Protein AF-A0A374W538-F1 (afdb_monomer_lite)

pLDDT: mean 92.32, std 9.61, range [40.91, 98.81]

Structure (mmCIF, N/CA/C/O backbone):
data_AF-A0A374W538-F1
#
_entry.id   AF-A0A374W538-F1
#
loop_
_atom_site.group_PDB
_atom_site.id
_atom_site.type_symbol
_atom_site.label_atom_id
_atom_site.label_alt_id
_atom_site.label_comp_id
_atom_site.label_asym_id
_atom_site.label_entity_id
_atom_site.label_seq_id
_atom_site.pdbx_PDB_ins_code
_atom_site.Cartn_x
_atom_site.Cartn_y
_atom_site.Cartn_z
_atom_site.occupancy
_atom_site.B_iso_or_equiv
_atom_site.auth_seq_id
_atom_site.auth_comp_id
_atom_site.auth_asym_id
_atom_site.auth_atom_id
_atom_site.pdbx_PDB_model_num
ATOM 1 N N . MET A 1 1 ? 35.642 23.349 -53.211 1.00 60.81 1 MET A N 1
ATOM 2 C CA . MET A 1 1 ? 34.651 22.423 -52.626 1.00 60.81 1 MET A CA 1
ATOM 3 C C . MET A 1 1 ? 35.387 21.147 -52.255 1.00 60.81 1 MET A C 1
ATOM 5 O O . MET A 1 1 ? 36.004 20.565 -53.141 1.00 60.81 1 MET A O 1
ATOM 9 N N . THR A 1 2 ? 35.447 20.805 -50.967 1.00 88.44 2 THR A N 1
ATOM 10 C CA . THR A 1 2 ? 36.164 19.610 -50.483 1.00 88.44 2 THR A CA 1
ATOM 11 C C . THR A 1 2 ? 35.528 18.340 -51.051 1.00 88.44 2 THR A C 1
ATOM 13 O O . THR A 1 2 ? 34.354 18.359 -51.426 1.00 88.44 2 THR A O 1
ATOM 16 N N . GLN A 1 3 ? 36.295 17.250 -51.145 1.00 92.88 3 GLN A N 1
ATOM 17 C CA . GLN A 1 3 ? 35.775 15.974 -51.648 1.00 92.88 3 GLN A CA 1
ATOM 18 C C . GLN A 1 3 ? 34.593 15.480 -50.798 1.00 92.88 3 GLN A C 1
ATOM 20 O O . GLN A 1 3 ? 33.559 15.133 -51.352 1.00 92.88 3 GLN A O 1
ATOM 25 N N . GLU A 1 4 ? 34.693 15.603 -49.472 1.00 93.31 4 GLU A N 1
ATOM 26 C CA . GLU A 1 4 ? 33.602 15.307 -48.534 1.00 93.31 4 GLU A CA 1
ATOM 27 C C . GLU A 1 4 ? 32.309 16.073 -48.865 1.00 93.31 4 GLU A C 1
ATOM 29 O O . GLU A 1 4 ? 31.223 15.499 -48.889 1.00 93.31 4 GLU A O 1
ATOM 34 N N . LYS A 1 5 ? 32.410 17.370 -49.192 1.00 93.50 5 LYS A N 1
ATOM 35 C CA . LYS A 1 5 ? 31.234 18.177 -49.541 1.00 93.50 5 LYS A CA 1
ATOM 36 C C . LYS A 1 5 ? 30.580 17.701 -50.845 1.00 93.50 5 LYS A C 1
ATOM 38 O O . LYS A 1 5 ? 29.358 17.726 -50.942 1.00 93.50 5 LYS A O 1
ATOM 43 N N . LYS A 1 6 ? 31.375 17.249 -51.824 1.00 93.31 6 LYS A N 1
ATOM 44 C CA . LYS A 1 6 ? 30.856 16.669 -53.081 1.00 93.31 6 LYS A CA 1
ATOM 45 C C . LYS A 1 6 ? 30.139 15.358 -52.823 1.00 93.31 6 LYS A C 1
ATOM 47 O O . LYS A 1 6 ? 29.081 15.126 -53.399 1.00 93.31 6 LYS A O 1
ATOM 52 N N . ASP A 1 7 ? 30.700 14.542 -51.941 1.00 95.19 7 ASP A N 1
ATOM 53 C CA . ASP A 1 7 ? 30.122 13.250 -51.601 1.00 95.19 7 ASP A CA 1
ATOM 54 C C . ASP A 1 7 ? 28.770 13.423 -50.918 1.00 95.19 7 ASP A C 1
ATOM 56 O O . ASP A 1 7 ? 27.791 12.833 -51.361 1.00 95.19 7 ASP A O 1
ATOM 60 N N . ARG A 1 8 ? 28.672 14.344 -49.958 1.00 95.88 8 ARG A N 1
ATOM 61 C CA . ARG A 1 8 ? 27.402 14.686 -49.305 1.00 95.88 8 ARG A CA 1
ATOM 62 C C . ARG A 1 8 ? 26.355 15.257 -50.262 1.00 95.88 8 ARG A C 1
ATOM 64 O O . ARG A 1 8 ? 25.200 14.860 -50.196 1.00 95.88 8 ARG A O 1
ATOM 71 N N . GLU A 1 9 ? 26.732 16.177 -51.153 1.00 94.38 9 GLU A N 1
ATOM 72 C CA . GLU A 1 9 ? 25.794 16.726 -52.147 1.00 94.38 9 GLU A CA 1
ATOM 73 C C . GLU A 1 9 ? 25.282 15.643 -53.106 1.00 94.38 9 GLU A C 1
ATOM 75 O O . GLU A 1 9 ? 24.082 15.569 -53.349 1.00 94.38 9 GLU A O 1
ATOM 80 N N . THR A 1 10 ? 26.159 14.742 -53.555 1.00 95.12 10 THR A N 1
ATOM 81 C CA . THR A 1 10 ? 25.773 13.627 -54.435 1.00 95.12 10 THR A CA 1
ATOM 82 C C . THR A 1 10 ? 24.857 12.631 -53.717 1.00 95.12 10 THR A C 1
ATOM 84 O O . THR A 1 10 ? 23.893 12.155 -54.307 1.00 95.12 10 THR A O 1
ATOM 87 N N . ILE A 1 11 ? 25.119 12.340 -52.437 1.00 96.31 11 ILE A N 1
ATOM 88 C CA . ILE A 1 11 ? 24.277 11.461 -51.607 1.00 96.31 11 ILE A CA 1
ATOM 89 C C . ILE A 1 11 ? 22.860 12.024 -51.445 1.00 96.31 11 ILE A C 1
ATOM 91 O O . ILE A 1 11 ? 21.904 11.259 -51.517 1.00 96.31 11 ILE A O 1
ATOM 95 N N . ARG A 1 12 ? 22.700 13.345 -51.272 1.00 93.19 12 ARG A N 1
ATOM 96 C CA . ARG A 1 12 ? 21.364 13.966 -51.172 1.00 93.19 12 ARG A CA 1
ATOM 97 C C . ARG A 1 12 ? 20.525 13.768 -52.429 1.00 93.19 12 ARG A C 1
ATOM 99 O O . ARG A 1 12 ? 19.311 13.631 -52.333 1.00 93.19 12 ARG A O 1
ATOM 106 N N . GLU A 1 13 ? 21.160 13.795 -53.597 1.00 93.25 13 GLU A N 1
ATOM 107 C CA . GLU A 1 13 ? 20.483 13.580 -54.878 1.00 93.25 13 GLU A CA 1
ATOM 108 C C . GLU A 1 13 ? 20.263 12.089 -55.164 1.00 93.25 13 GLU A C 1
ATOM 110 O O . GLU A 1 13 ? 19.249 11.711 -55.750 1.00 93.25 13 GLU A O 1
ATOM 115 N N . ASN A 1 14 ? 21.207 11.240 -54.750 1.00 94.31 14 ASN A N 1
ATOM 116 C CA . ASN A 1 14 ? 21.163 9.799 -54.942 1.00 94.31 14 ASN A CA 1
ATOM 117 C C . ASN A 1 14 ? 21.791 9.046 -53.749 1.00 94.31 14 ASN A C 1
ATOM 119 O O . ASN A 1 14 ? 23.005 8.799 -53.752 1.00 94.31 14 ASN A O 1
ATOM 123 N N . PRO A 1 15 ? 20.984 8.598 -52.768 1.00 92.38 15 PRO A N 1
ATOM 124 C CA . PRO A 1 15 ? 21.483 7.914 -51.572 1.00 92.38 15 PRO A CA 1
ATOM 125 C C . PRO A 1 15 ? 22.293 6.647 -51.875 1.00 92.38 15 PRO A C 1
ATOM 127 O O . PRO A 1 15 ? 23.239 6.328 -51.156 1.00 92.38 15 PRO A O 1
ATOM 130 N N . SER A 1 16 ? 22.005 5.960 -52.989 1.00 92.88 16 SER A N 1
ATOM 131 C CA . SER A 1 16 ? 22.722 4.738 -53.375 1.00 92.88 16 SER A CA 1
ATOM 132 C C . SER A 1 16 ? 24.190 4.990 -53.743 1.00 92.88 16 SER A C 1
ATOM 134 O O . SER A 1 16 ? 24.978 4.045 -53.795 1.00 92.88 16 SER A O 1
ATOM 136 N N . TYR A 1 17 ? 24.585 6.243 -54.007 1.00 95.25 17 TYR A N 1
ATOM 137 C CA . TYR A 1 17 ? 25.979 6.605 -54.277 1.00 95.25 17 TYR A CA 1
ATOM 138 C C . TYR A 1 17 ? 26.898 6.264 -53.094 1.00 95.25 17 TYR A C 1
ATOM 140 O O . TYR A 1 17 ? 28.054 5.895 -53.316 1.00 95.25 17 TYR A O 1
ATOM 148 N N . PHE A 1 18 ? 26.382 6.281 -51.860 1.00 96.44 18 PHE A N 1
ATOM 149 C CA . PHE A 1 18 ? 27.132 5.910 -50.657 1.00 96.44 18 PHE A CA 1
ATOM 150 C C . PHE A 1 18 ? 27.771 4.513 -50.751 1.00 96.44 18 PHE A C 1
ATOM 152 O O . PHE A 1 18 ? 28.909 4.318 -50.324 1.00 96.44 18 PHE A O 1
ATOM 159 N N . LEU A 1 19 ? 27.084 3.560 -51.390 1.00 94.38 19 LEU A N 1
ATOM 160 C CA . LEU A 1 19 ? 27.557 2.184 -51.588 1.00 94.38 19 LEU A CA 1
ATOM 161 C C . LEU A 1 19 ? 28.818 2.103 -52.456 1.00 94.38 19 LEU A C 1
ATOM 163 O O . LEU A 1 19 ? 29.595 1.161 -52.337 1.00 94.38 19 LEU A O 1
ATOM 167 N N . SER A 1 20 ? 29.013 3.083 -53.341 1.00 94.25 20 SER A N 1
ATOM 168 C CA . SER A 1 20 ? 30.153 3.135 -54.259 1.00 94.25 20 SER A CA 1
ATOM 169 C C . SER A 1 20 ? 31.397 3.793 -53.655 1.00 94.25 20 SER A C 1
ATOM 171 O O . SER A 1 20 ? 32.465 3.767 -54.271 1.00 94.25 20 SER A O 1
ATOM 173 N N . LEU A 1 21 ? 31.273 4.398 -52.468 1.00 94.38 21 LEU A N 1
ATOM 174 C CA . LEU A 1 21 ? 32.381 5.088 -51.821 1.00 94.38 21 LEU A CA 1
ATOM 175 C C . LEU A 1 21 ? 33.348 4.090 -51.168 1.00 94.38 21 LEU A C 1
ATOM 177 O O . LEU A 1 21 ? 32.904 3.177 -50.466 1.00 94.38 21 LEU A O 1
ATOM 181 N N . PRO A 1 22 ? 34.670 4.278 -51.342 1.00 93.75 22 PRO A N 1
ATOM 182 C CA . PRO A 1 22 ? 35.658 3.501 -50.607 1.00 93.75 22 PRO A CA 1
ATOM 183 C C . PRO A 1 22 ? 35.641 3.888 -49.112 1.00 93.75 22 PRO A C 1
ATOM 185 O O . PRO A 1 22 ? 35.239 5.015 -48.791 1.00 93.75 22 PRO A O 1
ATOM 188 N N . PRO A 1 23 ? 36.080 3.000 -48.197 1.00 90.75 23 PRO A N 1
ATOM 189 C CA . PRO A 1 23 ? 35.994 3.223 -46.749 1.00 90.75 23 PRO A CA 1
ATOM 190 C C . PRO A 1 23 ? 36.600 4.552 -46.283 1.00 90.75 23 PRO A C 1
ATOM 192 O O . PRO A 1 23 ? 36.015 5.250 -45.464 1.00 90.75 23 PRO A O 1
ATOM 195 N N . GLU A 1 24 ? 37.711 4.988 -46.881 1.00 91.94 24 GLU A N 1
ATOM 196 C CA . GLU A 1 24 ? 38.421 6.215 -46.490 1.00 91.94 24 GLU A CA 1
ATOM 197 C C . GLU A 1 24 ? 37.621 7.498 -46.779 1.00 91.94 24 GLU A C 1
ATOM 199 O O . GLU A 1 24 ? 37.967 8.575 -46.293 1.00 91.94 24 GLU A O 1
ATOM 204 N N . ARG A 1 25 ? 36.564 7.403 -47.598 1.00 93.75 25 ARG A N 1
ATOM 205 C CA . ARG A 1 25 ? 35.655 8.514 -47.925 1.00 93.75 25 ARG A CA 1
ATOM 206 C C . ARG A 1 25 ? 34.342 8.461 -47.151 1.00 93.75 25 ARG A C 1
ATOM 208 O O . ARG A 1 25 ? 33.567 9.410 -47.239 1.00 93.75 25 ARG A O 1
ATOM 215 N N . LYS A 1 26 ? 34.096 7.400 -46.381 1.00 94.31 26 LYS A N 1
ATOM 216 C CA . LYS A 1 26 ? 32.940 7.268 -45.489 1.00 94.31 26 LYS A CA 1
ATOM 217 C C . LYS A 1 26 ? 33.241 7.908 -44.132 1.00 94.31 26 LYS A C 1
ATOM 219 O O . LYS A 1 26 ? 33.251 7.249 -43.100 1.00 94.31 26 LYS A O 1
ATOM 224 N N . THR A 1 27 ? 33.540 9.206 -44.147 1.00 95.06 27 THR A N 1
ATOM 225 C CA . THR A 1 27 ? 33.708 9.976 -42.908 1.00 95.06 27 THR A CA 1
ATOM 226 C C . THR A 1 27 ? 32.379 10.061 -42.158 1.00 95.06 27 THR A C 1
ATOM 228 O O . THR A 1 27 ? 31.316 9.882 -42.752 1.00 95.06 27 THR A O 1
ATOM 231 N N . GLU A 1 28 ? 32.418 10.389 -40.868 1.00 94.88 28 GLU A N 1
ATOM 232 C CA . GLU A 1 28 ? 31.222 10.549 -40.028 1.00 94.88 28 GLU A CA 1
ATOM 233 C C . GLU A 1 28 ? 30.153 11.442 -40.684 1.00 94.88 28 GLU A C 1
ATOM 235 O O . GLU A 1 28 ? 29.003 11.035 -40.820 1.00 94.88 28 GLU A O 1
ATOM 240 N N . ASN A 1 29 ? 30.546 12.605 -41.219 1.00 95.62 29 ASN A N 1
ATOM 241 C CA . ASN A 1 29 ? 29.633 13.522 -41.912 1.00 95.62 29 ASN A CA 1
ATOM 242 C C . ASN A 1 29 ? 29.007 12.919 -43.181 1.00 95.62 29 ASN A C 1
ATOM 244 O O . ASN A 1 29 ? 27.887 13.275 -43.549 1.00 95.62 29 ASN A O 1
ATOM 248 N N . VAL A 1 30 ? 29.744 12.065 -43.896 1.00 96.50 30 VAL A N 1
ATOM 249 C CA . VAL A 1 30 ? 29.257 11.380 -45.103 1.00 96.50 30 VAL A CA 1
ATOM 250 C C . VAL A 1 30 ? 28.292 10.264 -44.715 1.00 96.50 30 VAL A C 1
ATOM 252 O O . VAL A 1 30 ? 27.233 10.152 -45.329 1.00 96.50 30 VAL A O 1
ATOM 255 N N . CYS A 1 31 ? 28.622 9.487 -43.680 1.00 97.31 31 CYS A N 1
ATOM 256 C CA . CYS A 1 31 ? 27.757 8.451 -43.117 1.00 97.31 31 CYS A CA 1
ATOM 257 C C . CYS A 1 31 ? 26.452 9.045 -42.578 1.00 97.31 31 CYS A C 1
ATOM 259 O O . CYS A 1 31 ? 25.379 8.548 -42.907 1.00 97.31 31 CYS A O 1
ATOM 261 N N . TRP A 1 32 ? 26.528 10.148 -41.831 1.00 97.19 32 TRP A N 1
ATOM 262 C CA . TRP A 1 32 ? 25.352 10.872 -41.355 1.00 97.19 32 TRP A CA 1
ATOM 263 C C . TRP A 1 32 ? 24.457 11.321 -42.510 1.00 97.19 32 TRP A C 1
ATOM 265 O O . TRP A 1 32 ? 23.255 11.073 -42.487 1.00 97.19 32 TRP A O 1
ATOM 275 N N . GLU A 1 33 ? 25.030 11.918 -43.561 1.00 97.25 33 GLU A N 1
ATOM 276 C CA . GLU A 1 33 ? 24.249 12.364 -44.721 1.00 97.25 33 GLU A CA 1
ATOM 277 C C . GLU A 1 33 ? 23.592 11.185 -45.455 1.00 97.25 33 GLU A C 1
ATOM 279 O O . GLU A 1 33 ? 22.442 11.292 -45.876 1.00 97.25 33 GLU A O 1
ATOM 284 N N . ALA A 1 34 ? 24.300 10.057 -45.579 1.00 97.00 34 ALA A N 1
ATOM 285 C CA . ALA A 1 34 ? 23.780 8.844 -46.207 1.00 97.00 34 ALA A CA 1
ATOM 286 C C . ALA A 1 34 ? 22.594 8.257 -45.445 1.00 97.00 34 ALA A C 1
ATOM 288 O O . ALA A 1 34 ? 21.590 7.909 -46.064 1.00 97.00 34 ALA A O 1
ATOM 289 N N . VAL A 1 35 ? 22.705 8.169 -44.120 1.00 97.50 35 VAL A N 1
ATOM 290 C CA . VAL A 1 35 ? 21.661 7.623 -43.248 1.00 97.50 35 VAL A CA 1
ATOM 291 C C . VAL A 1 35 ? 20.468 8.575 -43.135 1.00 97.50 35 VAL A C 1
ATOM 293 O O . VAL A 1 35 ? 19.326 8.128 -43.156 1.00 97.50 35 VAL A O 1
ATOM 296 N N . ASN A 1 36 ? 20.708 9.887 -43.083 1.00 96.56 36 ASN A N 1
ATOM 297 C CA . ASN A 1 36 ? 19.646 10.893 -43.104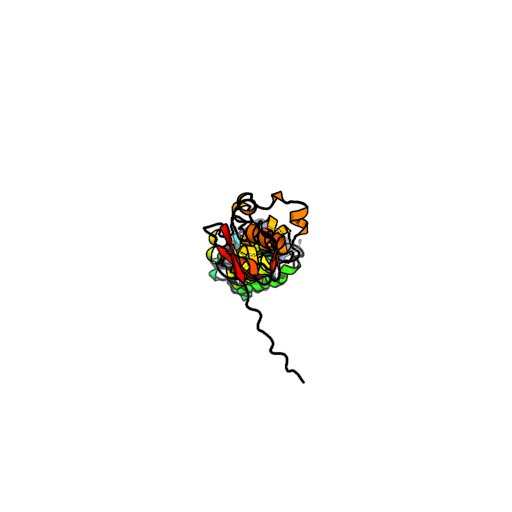 1.00 96.56 36 ASN A CA 1
ATOM 298 C C . ASN A 1 36 ? 18.831 10.849 -44.410 1.00 96.56 36 ASN A C 1
ATOM 300 O O . ASN A 1 36 ? 17.620 11.055 -44.393 1.00 96.56 36 ASN A O 1
ATOM 304 N N . ALA A 1 37 ? 19.487 10.584 -45.545 1.00 95.50 37 ALA A N 1
ATOM 305 C CA . ALA A 1 37 ? 18.815 10.478 -46.837 1.00 95.50 37 ALA A CA 1
ATOM 306 C C . ALA A 1 37 ? 18.081 9.132 -47.024 1.00 95.50 37 ALA A C 1
ATOM 308 O O . ALA A 1 37 ? 17.012 9.104 -47.632 1.00 95.50 37 ALA A O 1
ATOM 309 N N . ASP A 1 38 ? 18.638 8.033 -46.504 1.00 96.06 38 ASP A N 1
ATOM 310 C CA . ASP A 1 38 ? 18.005 6.711 -46.444 1.00 96.06 38 ASP A CA 1
ATOM 311 C C . ASP A 1 38 ? 18.549 5.913 -45.245 1.00 96.06 38 ASP A C 1
ATOM 313 O O . ASP A 1 38 ? 19.721 5.523 -45.221 1.00 96.06 38 ASP A O 1
ATOM 317 N N . ALA A 1 39 ? 17.683 5.634 -44.265 1.00 96.56 39 ALA A N 1
ATOM 318 C CA . ALA A 1 39 ? 18.045 4.949 -43.024 1.00 96.56 39 ALA A CA 1
ATOM 319 C C . ALA A 1 39 ? 18.653 3.553 -43.261 1.00 96.56 39 ALA A C 1
ATOM 321 O O . ALA A 1 39 ? 19.464 3.091 -42.461 1.00 96.56 39 ALA A O 1
ATOM 322 N N . GLU A 1 40 ? 18.323 2.892 -44.376 1.00 95.62 40 GLU A N 1
ATOM 323 C CA . GLU A 1 40 ? 18.851 1.567 -44.727 1.00 95.62 40 GLU A CA 1
ATOM 324 C C . GLU A 1 40 ? 20.358 1.566 -45.017 1.00 95.62 40 GLU A C 1
ATOM 326 O O . GLU A 1 40 ? 20.984 0.501 -45.005 1.00 95.62 40 GLU A O 1
ATOM 331 N N . ASN A 1 41 ? 20.961 2.738 -45.250 1.00 96.38 41 ASN A N 1
ATOM 332 C CA . ASN A 1 41 ? 22.404 2.878 -45.438 1.00 96.38 41 ASN A CA 1
ATOM 333 C C . ASN A 1 41 ? 23.207 2.586 -44.164 1.00 96.38 41 ASN A C 1
ATOM 335 O O . ASN A 1 41 ? 24.411 2.339 -44.263 1.00 96.38 41 ASN A O 1
ATOM 339 N N . ILE A 1 42 ? 22.568 2.563 -42.986 1.00 96.88 42 ILE A N 1
ATOM 340 C CA . ILE A 1 42 ? 23.248 2.307 -41.709 1.00 96.88 42 ILE A CA 1
ATOM 341 C C . ILE A 1 42 ? 23.961 0.950 -41.687 1.00 96.88 42 ILE A C 1
ATOM 343 O O . ILE A 1 42 ? 25.048 0.843 -41.129 1.00 96.88 42 ILE A O 1
ATOM 347 N N . ARG A 1 43 ? 23.428 -0.054 -42.400 1.00 95.38 43 ARG A N 1
ATOM 348 C CA . ARG A 1 43 ? 24.040 -1.389 -42.538 1.00 95.38 43 ARG A CA 1
ATOM 349 C C . ARG A 1 43 ? 25.412 -1.376 -43.235 1.00 95.38 43 ARG A C 1
ATOM 351 O O . ARG A 1 43 ? 26.105 -2.388 -43.275 1.00 95.38 43 ARG A O 1
ATOM 358 N N . HIS A 1 44 ? 25.766 -0.256 -43.870 1.00 94.69 44 HIS A N 1
ATOM 359 C CA . HIS A 1 44 ? 27.005 -0.055 -44.623 1.00 94.69 44 HIS A CA 1
ATOM 360 C C . HIS A 1 44 ? 27.952 0.961 -43.966 1.00 94.69 44 HIS A C 1
ATOM 362 O O . HIS A 1 44 ? 28.938 1.362 -44.603 1.00 94.69 44 HIS A O 1
ATOM 368 N N . VAL A 1 45 ? 27.630 1.403 -42.747 1.00 95.44 45 VAL A N 1
ATOM 369 C CA . VAL A 1 45 ? 28.472 2.257 -41.904 1.00 95.44 45 VAL A CA 1
ATOM 370 C C . VAL A 1 45 ? 29.315 1.359 -41.002 1.00 95.44 45 VAL A C 1
ATOM 372 O O . VAL A 1 45 ? 28.793 0.439 -40.375 1.00 95.44 45 VAL A O 1
ATOM 375 N N . ASP A 1 46 ? 30.620 1.617 -40.942 1.00 93.62 46 ASP A N 1
ATOM 376 C CA . ASP A 1 46 ? 31.517 0.869 -40.061 1.00 93.62 46 ASP A CA 1
ATOM 377 C C . ASP A 1 46 ? 31.171 1.135 -38.591 1.00 93.62 46 ASP A C 1
ATOM 379 O O . ASP A 1 46 ? 30.888 2.271 -38.209 1.00 93.62 46 ASP A O 1
ATOM 383 N N . GLU A 1 47 ? 31.250 0.103 -37.747 1.00 92.69 47 GLU A N 1
ATOM 384 C CA . GLU A 1 47 ? 30.846 0.180 -36.335 1.00 92.69 47 GLU A CA 1
ATOM 385 C C . GLU A 1 47 ? 31.532 1.329 -35.580 1.00 92.69 47 GLU A C 1
ATOM 387 O O . GLU A 1 47 ? 30.882 2.060 -34.842 1.00 92.69 47 GLU A O 1
ATOM 392 N N . GLY A 1 48 ? 32.826 1.556 -35.832 1.00 92.62 48 GLY A N 1
ATOM 393 C CA . GLY A 1 48 ? 33.587 2.645 -35.208 1.00 92.62 48 GLY A CA 1
ATOM 394 C C . GLY A 1 48 ? 33.205 4.057 -35.673 1.00 92.62 48 GLY A C 1
ATOM 395 O O . GLY A 1 48 ? 33.712 5.024 -35.116 1.00 92.62 48 GLY A O 1
ATOM 396 N N . THR A 1 49 ? 32.356 4.185 -36.697 1.00 95.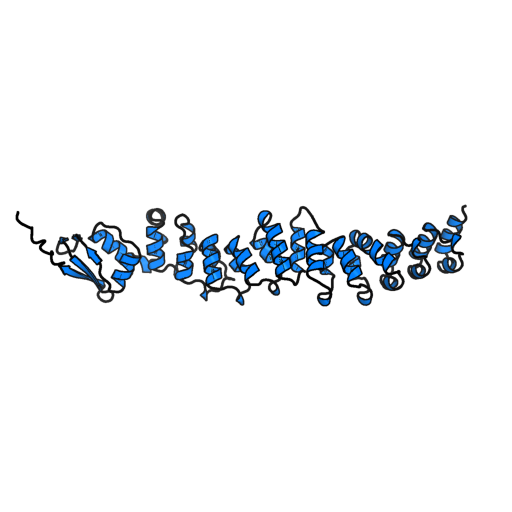50 49 THR A N 1
ATOM 397 C CA . THR A 1 49 ? 31.813 5.464 -37.196 1.00 95.50 49 THR A CA 1
ATOM 398 C C . THR A 1 49 ? 30.367 5.683 -36.750 1.00 95.50 49 THR A C 1
ATOM 400 O O . THR A 1 49 ? 29.830 6.764 -36.960 1.00 95.50 49 THR A O 1
ATOM 403 N N . LEU A 1 50 ? 29.713 4.689 -36.138 1.00 97.19 50 LEU A N 1
ATOM 404 C CA . LEU A 1 50 ? 28.369 4.866 -35.595 1.00 97.19 50 LEU A CA 1
ATOM 405 C C . LEU A 1 50 ? 28.416 5.813 -34.394 1.00 97.19 50 LEU A C 1
ATOM 407 O O . LEU A 1 50 ? 29.080 5.542 -33.395 1.00 97.19 50 LEU A O 1
ATOM 411 N N . THR A 1 51 ? 27.675 6.912 -34.492 1.00 95.94 51 THR A N 1
ATOM 412 C CA . THR A 1 51 ? 27.530 7.904 -33.425 1.00 95.94 51 THR A CA 1
ATOM 413 C C . THR A 1 51 ? 26.085 7.999 -32.958 1.00 95.94 51 THR A C 1
ATOM 415 O O . THR A 1 51 ? 25.167 7.470 -33.596 1.00 95.94 51 THR A O 1
ATOM 418 N N . TYR A 1 52 ? 25.887 8.704 -31.843 1.00 94.00 52 TYR A N 1
ATOM 419 C CA . TYR A 1 52 ? 24.571 9.042 -31.310 1.00 94.00 52 TYR A CA 1
ATOM 420 C C . TYR A 1 52 ? 23.674 9.665 -32.399 1.00 94.00 52 TYR A C 1
ATOM 422 O O . TYR A 1 52 ? 22.536 9.238 -32.575 1.00 94.00 52 TYR A O 1
ATOM 430 N N . GLU A 1 53 ? 24.197 10.600 -33.199 1.00 94.62 53 GLU A N 1
ATOM 431 C CA . GLU A 1 53 ? 23.440 11.324 -34.223 1.00 94.62 53 GLU A CA 1
ATOM 432 C C . GLU A 1 53 ? 23.054 10.427 -35.401 1.00 94.62 53 GLU A C 1
ATOM 434 O O . GLU A 1 53 ? 21.932 10.511 -35.901 1.00 94.62 53 GLU A O 1
ATOM 439 N N . ILE A 1 54 ? 23.976 9.568 -35.850 1.00 96.94 54 ILE A N 1
ATOM 440 C CA . ILE A 1 54 ? 23.745 8.654 -36.978 1.00 96.94 54 ILE A CA 1
ATOM 441 C C . ILE A 1 54 ? 22.706 7.598 -36.595 1.00 96.94 54 ILE A C 1
ATOM 443 O O . ILE A 1 54 ? 21.768 7.342 -37.351 1.00 96.94 54 ILE A O 1
ATOM 447 N N . VAL A 1 55 ? 22.850 6.990 -35.416 1.00 96.81 55 VAL A N 1
ATOM 448 C CA . VAL A 1 55 ? 21.901 5.977 -34.941 1.00 96.81 55 VAL A CA 1
ATOM 449 C C . VAL A 1 55 ? 20.553 6.618 -34.606 1.00 96.81 55 VAL A C 1
ATOM 451 O O . VAL A 1 55 ? 19.513 6.087 -34.990 1.00 96.81 55 VAL A O 1
ATOM 454 N N . GLY A 1 56 ? 20.553 7.782 -33.955 1.00 94.94 56 GLY A N 1
ATOM 455 C CA . GLY A 1 56 ? 19.333 8.491 -33.578 1.00 94.94 56 GLY A CA 1
ATOM 456 C C . GLY A 1 56 ? 18.473 8.868 -34.783 1.00 94.94 56 GLY A C 1
ATOM 457 O O . GLY A 1 56 ? 17.264 8.621 -34.775 1.00 94.94 56 GLY A O 1
ATOM 458 N N . ILE A 1 57 ? 19.081 9.389 -35.855 1.00 94.81 57 ILE A N 1
ATOM 459 C CA . ILE A 1 57 ? 18.334 9.764 -37.063 1.00 94.81 57 ILE A CA 1
ATOM 460 C C . ILE A 1 57 ? 17.835 8.545 -37.847 1.00 94.81 57 ILE A C 1
ATOM 462 O O . ILE A 1 57 ? 16.706 8.560 -38.342 1.00 94.81 57 ILE A O 1
ATOM 466 N N . ALA A 1 58 ? 18.624 7.463 -37.893 1.00 96.38 58 ALA A N 1
ATOM 467 C CA . ALA A 1 58 ? 18.199 6.189 -38.469 1.00 96.38 58 ALA A CA 1
ATOM 468 C C . ALA A 1 58 ? 16.945 5.650 -37.776 1.00 96.38 58 ALA A C 1
ATOM 470 O O . ALA A 1 58 ? 15.948 5.372 -38.441 1.00 96.38 58 ALA A O 1
ATOM 471 N N . LEU A 1 59 ? 16.980 5.536 -36.445 1.00 95.56 59 LEU A N 1
ATOM 472 C CA . LEU A 1 59 ? 15.882 4.963 -35.664 1.00 95.56 59 LEU A CA 1
ATOM 473 C C . LEU A 1 59 ? 14.640 5.857 -35.653 1.00 95.56 59 LEU A C 1
ATOM 475 O O . LEU A 1 59 ? 13.528 5.338 -35.702 1.00 95.56 59 LEU A O 1
ATOM 479 N N . SER A 1 60 ? 14.818 7.181 -35.666 1.00 93.12 60 SER A N 1
ATOM 480 C CA . SER A 1 60 ? 13.705 8.134 -35.773 1.00 93.12 60 SER A CA 1
ATOM 481 C C . SER A 1 60 ? 12.980 8.035 -37.118 1.00 93.12 60 SER A C 1
ATOM 483 O O . SER A 1 60 ? 11.771 8.242 -37.188 1.00 93.12 60 SER A O 1
ATOM 485 N N . SER A 1 61 ? 13.715 7.730 -38.190 1.00 94.12 61 SER A N 1
ATOM 486 C CA . SER A 1 61 ? 13.163 7.583 -39.540 1.00 94.12 61 SER A CA 1
ATOM 487 C C . SER A 1 61 ? 12.555 6.196 -39.770 1.00 94.12 61 SER A C 1
ATOM 489 O O . SER A 1 61 ? 11.449 6.077 -40.301 1.00 94.12 61 SER A O 1
ATOM 491 N N . LYS A 1 62 ? 13.266 5.136 -39.363 1.00 95.75 62 LYS A N 1
ATOM 492 C CA . LYS A 1 62 ? 12.873 3.742 -39.589 1.00 95.75 62 LYS A CA 1
ATOM 493 C C . LYS A 1 62 ? 13.332 2.824 -38.443 1.00 95.75 62 LYS A C 1
ATOM 495 O O . LYS A 1 62 ? 14.430 2.273 -38.516 1.00 95.75 62 LYS A O 1
ATOM 500 N N . PRO A 1 63 ? 12.503 2.585 -37.410 1.00 95.06 63 PRO A N 1
ATOM 501 C CA . PRO A 1 63 ? 12.857 1.749 -36.256 1.00 95.06 63 PRO A CA 1
ATOM 502 C C . PRO A 1 63 ? 13.321 0.324 -36.598 1.00 95.06 63 PRO A C 1
ATOM 504 O O . PRO A 1 63 ? 14.086 -0.280 -35.846 1.00 95.06 63 PRO A O 1
ATOM 507 N N . GLU A 1 64 ? 12.888 -0.241 -37.730 1.00 95.38 64 GLU A N 1
ATOM 508 C CA . GLU A 1 64 ? 13.243 -1.602 -38.143 1.00 95.38 64 GLU A CA 1
ATOM 509 C C . GLU A 1 64 ? 14.738 -1.784 -38.417 1.00 95.38 64 GLU A C 1
ATOM 511 O O . GLU A 1 64 ? 15.230 -2.910 -38.284 1.00 95.38 64 GLU A O 1
ATOM 516 N N . VAL A 1 65 ? 15.458 -0.701 -38.747 1.00 96.00 65 VAL A N 1
ATOM 517 C CA . VAL A 1 65 ? 16.906 -0.746 -39.011 1.00 96.00 65 VAL A CA 1
ATOM 518 C C . VAL A 1 65 ? 17.723 -1.032 -37.754 1.00 96.00 65 VAL A C 1
ATOM 520 O O . VAL A 1 65 ? 18.903 -1.334 -37.872 1.00 96.00 65 VAL A O 1
ATOM 523 N N . LEU A 1 66 ? 17.106 -1.037 -36.562 1.00 95.88 66 LEU A N 1
ATOM 524 C CA . LEU A 1 66 ? 17.735 -1.503 -35.320 1.00 95.88 66 LEU A CA 1
ATOM 525 C C . LEU A 1 66 ? 18.375 -2.896 -35.483 1.00 95.88 66 LEU A C 1
ATOM 527 O O . LEU A 1 66 ? 19.401 -3.169 -34.872 1.00 95.88 66 LEU A O 1
ATOM 531 N N . ARG A 1 67 ? 17.798 -3.759 -36.337 1.00 95.50 67 ARG A N 1
ATOM 532 C CA . ARG A 1 67 ? 18.326 -5.103 -36.659 1.00 95.50 67 ARG A CA 1
ATOM 533 C C . ARG A 1 67 ? 19.677 -5.083 -37.370 1.00 95.50 67 ARG A C 1
ATOM 535 O O . ARG A 1 67 ? 20.408 -6.064 -37.301 1.00 95.50 67 ARG A O 1
ATOM 542 N N . GLU A 1 68 ? 19.983 -3.987 -38.050 1.00 95.44 68 GLU A N 1
ATOM 543 C CA . GLU A 1 68 ? 21.196 -3.822 -38.847 1.00 95.44 68 GLU A CA 1
ATOM 544 C C . GLU A 1 68 ? 22.338 -3.187 -38.035 1.00 95.44 68 GLU A C 1
ATOM 546 O O . GLU A 1 68 ? 23.462 -3.097 -38.526 1.00 95.44 68 GLU A O 1
ATOM 551 N N . ILE A 1 69 ? 22.072 -2.738 -36.802 1.00 95.94 69 ILE A N 1
ATOM 552 C CA . ILE A 1 69 ? 23.054 -2.054 -35.958 1.00 95.94 69 ILE A CA 1
ATOM 553 C C . ILE A 1 69 ? 23.770 -3.077 -35.059 1.00 95.94 69 ILE A C 1
ATOM 555 O O . ILE A 1 69 ? 23.102 -3.861 -34.377 1.00 95.94 69 ILE A O 1
ATOM 559 N N . PRO A 1 70 ? 25.117 -3.070 -35.003 1.00 95.19 70 PRO A N 1
ATOM 560 C CA . PRO A 1 70 ? 25.882 -3.946 -34.121 1.00 95.19 70 PRO A CA 1
ATOM 561 C C . PRO A 1 70 ? 25.457 -3.837 -32.654 1.00 95.19 70 PRO A C 1
ATOM 563 O O . PRO A 1 70 ? 25.198 -2.749 -32.136 1.00 95.19 70 PRO A O 1
ATOM 566 N N . HIS A 1 71 ? 25.431 -4.976 -31.960 1.00 93.62 71 HIS A N 1
ATOM 567 C CA . HIS A 1 71 ? 24.954 -5.059 -30.578 1.00 93.62 71 HIS A CA 1
ATOM 568 C C . HIS A 1 71 ? 25.724 -4.147 -29.609 1.00 93.62 71 HIS A C 1
ATOM 570 O O . HIS A 1 71 ? 25.108 -3.483 -28.776 1.00 93.62 71 HIS A O 1
ATOM 576 N N . GLU A 1 72 ? 27.053 -4.080 -29.724 1.00 93.81 72 GLU A N 1
ATOM 577 C CA . GLU A 1 72 ? 27.878 -3.225 -28.861 1.00 93.81 72 GLU A CA 1
ATOM 578 C C . GLU A 1 72 ? 27.630 -1.735 -29.132 1.00 93.81 72 GLU A C 1
ATOM 580 O O . GLU A 1 72 ? 27.523 -0.948 -28.190 1.00 93.81 72 GLU A O 1
ATOM 585 N N . ALA A 1 73 ? 27.436 -1.341 -30.395 1.00 94.94 73 ALA A N 1
ATOM 586 C CA . ALA A 1 73 ? 27.018 0.019 -30.734 1.00 94.94 73 ALA A CA 1
ATOM 587 C C . ALA A 1 73 ? 25.650 0.358 -30.115 1.00 94.94 73 ALA A C 1
ATOM 589 O O . ALA A 1 73 ? 25.505 1.410 -29.495 1.00 94.94 73 ALA A O 1
ATOM 590 N N . LEU A 1 74 ? 24.667 -0.550 -30.196 1.00 95.56 74 LEU A N 1
ATOM 591 C CA . LEU A 1 74 ? 23.361 -0.358 -29.552 1.00 95.56 74 LEU A CA 1
ATOM 592 C C . LEU A 1 74 ? 23.486 -0.196 -28.040 1.00 95.56 74 LEU A C 1
ATOM 594 O O . LEU A 1 74 ? 22.920 0.735 -27.475 1.00 95.56 74 LEU A O 1
ATOM 598 N N . LYS A 1 75 ? 24.251 -1.064 -27.381 1.00 94.94 75 LYS A N 1
ATOM 599 C CA . LYS A 1 75 ? 24.447 -1.024 -25.930 1.00 94.94 75 LYS A CA 1
ATOM 600 C C . LYS A 1 75 ? 25.038 0.304 -25.452 1.00 94.94 75 LYS A C 1
ATOM 602 O O . LYS A 1 75 ? 24.667 0.775 -24.381 1.00 94.94 75 LYS A O 1
ATOM 607 N N . ASN A 1 76 ? 25.929 0.897 -26.247 1.00 94.12 76 ASN A N 1
ATOM 608 C CA . ASN A 1 76 ? 26.615 2.140 -25.907 1.00 94.12 76 ASN A CA 1
ATOM 609 C C . ASN A 1 76 ? 25.843 3.403 -26.311 1.00 94.12 76 ASN A C 1
ATOM 611 O O . ASN A 1 76 ? 26.011 4.427 -25.662 1.00 94.12 76 ASN A O 1
ATOM 615 N N . LEU A 1 77 ? 25.033 3.361 -27.372 1.00 95.12 77 LEU A N 1
ATOM 616 C CA . LEU A 1 77 ? 24.396 4.559 -27.940 1.00 95.12 77 LEU A CA 1
ATOM 617 C C . LEU A 1 77 ? 22.905 4.657 -27.610 1.00 95.12 77 LEU A C 1
ATOM 619 O O . LEU A 1 77 ? 22.406 5.744 -27.330 1.00 95.12 77 LEU A O 1
ATOM 623 N N . LEU A 1 78 ? 22.188 3.530 -27.619 1.00 94.12 78 LEU A N 1
ATOM 624 C CA . LEU A 1 78 ? 20.733 3.503 -27.480 1.00 94.12 78 LEU A CA 1
ATOM 625 C C . LEU A 1 78 ? 20.217 4.120 -26.165 1.00 94.12 78 LEU A C 1
ATOM 627 O O . LEU A 1 78 ? 19.221 4.837 -26.242 1.00 94.12 78 LEU A O 1
ATOM 631 N N . PRO A 1 79 ? 20.852 3.916 -24.988 1.00 93.00 79 PRO A N 1
ATOM 632 C CA . PRO A 1 79 ? 20.391 4.539 -23.746 1.00 93.00 79 PRO A CA 1
ATOM 633 C C . PRO A 1 79 ? 20.342 6.070 -23.824 1.00 93.00 79 PRO A C 1
ATOM 635 O O . PRO A 1 79 ? 19.347 6.667 -23.429 1.00 93.00 79 PRO A O 1
ATOM 638 N N . TYR A 1 80 ? 21.370 6.692 -24.410 1.00 91.38 80 TYR A N 1
ATOM 639 C CA . TYR A 1 80 ? 21.440 8.145 -24.566 1.00 91.38 80 TYR A CA 1
ATOM 640 C C . TYR A 1 80 ? 20.404 8.664 -25.562 1.00 91.38 80 TYR A C 1
ATOM 642 O O . TYR A 1 80 ? 19.737 9.656 -25.295 1.00 91.38 80 TYR A O 1
ATOM 650 N N . ILE A 1 81 ? 20.216 7.964 -26.686 1.00 92.38 81 ILE A N 1
ATOM 651 C CA . ILE A 1 81 ? 19.220 8.343 -27.703 1.00 92.38 81 ILE A CA 1
ATOM 652 C C . ILE A 1 81 ? 17.804 8.300 -27.118 1.00 92.38 81 ILE A C 1
ATOM 654 O O . ILE A 1 81 ? 16.995 9.185 -27.378 1.00 92.38 81 ILE A O 1
ATOM 658 N N . LEU A 1 82 ? 17.510 7.289 -26.299 1.00 89.44 82 LEU A N 1
ATOM 659 C CA . LEU A 1 82 ? 16.215 7.160 -25.634 1.00 89.44 82 LEU A CA 1
ATOM 660 C C . LEU A 1 82 ? 16.003 8.176 -24.514 1.00 89.44 82 LEU A C 1
ATOM 662 O O . LEU A 1 82 ? 14.861 8.452 -24.172 1.00 89.44 82 LEU A O 1
ATOM 666 N N . ASN A 1 83 ? 17.064 8.743 -23.944 1.00 84.62 83 ASN A N 1
ATOM 667 C CA . ASN A 1 83 ? 16.915 9.786 -22.937 1.00 84.62 83 ASN A CA 1
ATOM 668 C C . ASN A 1 83 ? 16.405 11.110 -23.538 1.00 84.62 83 ASN A C 1
ATOM 670 O O . ASN A 1 83 ? 15.709 11.857 -22.858 1.00 84.62 83 ASN A O 1
ATOM 674 N N . ASP A 1 84 ? 16.703 11.374 -24.814 1.00 84.00 84 ASP A N 1
ATOM 675 C CA . ASP A 1 84 ? 16.203 12.557 -25.530 1.00 84.00 84 ASP A CA 1
ATOM 676 C C . ASP A 1 84 ? 14.834 12.329 -26.198 1.00 84.00 84 ASP A C 1
ATOM 678 O O . ASP A 1 84 ? 14.157 13.288 -26.574 1.00 84.00 84 ASP A O 1
ATOM 682 N N . ASN A 1 85 ? 14.423 11.067 -26.357 1.00 82.31 85 ASN A N 1
ATOM 683 C CA . ASN A 1 85 ? 13.129 10.667 -26.908 1.00 82.31 85 ASN A CA 1
ATOM 684 C C . ASN A 1 85 ? 12.681 9.323 -26.308 1.00 82.31 85 ASN A C 1
ATOM 686 O O . ASN A 1 85 ? 12.895 8.252 -26.887 1.00 82.31 85 ASN A O 1
ATOM 690 N N . ASP A 1 86 ? 12.059 9.387 -25.135 1.00 72.56 86 ASP A N 1
ATOM 691 C CA . ASP A 1 86 ? 11.603 8.225 -24.369 1.00 72.56 86 ASP A CA 1
ATOM 692 C C . ASP A 1 86 ? 10.472 7.457 -25.077 1.00 72.56 86 ASP A C 1
ATOM 694 O O . ASP A 1 86 ? 10.442 6.220 -25.056 1.00 72.56 86 ASP A O 1
ATOM 698 N N . GLU A 1 87 ? 9.610 8.159 -25.819 1.00 81.12 87 GLU A N 1
ATOM 699 C CA . GLU A 1 87 ? 8.564 7.560 -26.657 1.00 81.12 87 GLU A CA 1
ATOM 700 C C . GLU A 1 87 ? 9.128 6.610 -27.731 1.00 81.12 87 GLU A C 1
ATOM 702 O O . GLU A 1 87 ? 8.456 5.650 -28.133 1.00 81.12 87 GLU A O 1
ATOM 707 N N . MET A 1 88 ? 10.380 6.807 -28.168 1.00 88.00 88 MET A N 1
ATOM 708 C CA . MET A 1 88 ? 11.010 5.961 -29.184 1.00 88.00 88 MET A CA 1
ATOM 709 C C . MET A 1 88 ? 11.153 4.510 -28.712 1.00 88.00 88 MET A C 1
ATOM 711 O O . MET A 1 88 ? 11.002 3.592 -29.518 1.00 88.00 88 MET A O 1
ATOM 715 N N . LEU A 1 89 ? 11.358 4.248 -27.414 1.00 88.50 89 LEU A N 1
ATOM 716 C CA . LEU A 1 89 ? 11.512 2.872 -26.929 1.00 88.50 89 LEU A CA 1
ATOM 717 C C . LEU A 1 89 ? 10.270 2.027 -27.232 1.00 88.50 89 LEU A C 1
ATOM 719 O O . LEU A 1 89 ? 10.390 0.825 -27.486 1.00 88.50 89 LEU A O 1
ATOM 723 N N . ALA A 1 90 ? 9.077 2.627 -27.227 1.00 86.62 90 ALA A N 1
ATOM 724 C CA . ALA A 1 90 ? 7.825 1.938 -27.522 1.00 86.62 90 ALA A CA 1
ATOM 725 C C . ALA A 1 90 ? 7.733 1.451 -28.980 1.00 86.62 90 ALA A C 1
ATOM 727 O O . ALA A 1 90 ? 7.099 0.422 -29.220 1.00 86.62 90 ALA A O 1
ATOM 728 N N . THR A 1 91 ? 8.393 2.130 -29.925 1.00 89.69 91 THR A N 1
ATOM 729 C CA . THR A 1 91 ? 8.323 1.837 -31.369 1.00 89.69 91 THR A CA 1
ATOM 730 C C . THR A 1 91 ? 9.377 0.833 -31.838 1.00 89.69 91 THR A C 1
ATOM 732 O O . THR A 1 91 ? 9.208 0.207 -32.885 1.00 89.69 91 THR A O 1
ATOM 735 N N . LEU A 1 92 ? 10.448 0.643 -31.060 1.00 92.25 92 LEU A N 1
ATOM 736 C CA . LEU A 1 92 ? 11.547 -0.248 -31.423 1.00 92.25 92 LEU A CA 1
ATOM 737 C C . LEU A 1 92 ? 11.122 -1.730 -31.492 1.00 92.25 92 LEU A C 1
ATOM 739 O O . LEU A 1 92 ? 10.336 -2.195 -30.654 1.00 92.25 92 LEU A O 1
ATOM 743 N N . PRO A 1 93 ? 11.688 -2.508 -32.438 1.00 91.44 93 PRO A N 1
ATOM 744 C CA . PRO A 1 93 ? 11.403 -3.932 -32.578 1.00 91.44 93 PRO A CA 1
ATOM 745 C C . PRO A 1 93 ? 11.847 -4.718 -31.335 1.00 91.44 93 PRO A C 1
ATOM 747 O O . PRO A 1 93 ? 13.035 -4.879 -31.051 1.00 91.44 93 PRO A O 1
ATOM 750 N N . LYS A 1 94 ? 10.862 -5.224 -30.584 1.00 89.00 94 LYS A N 1
ATOM 751 C CA . LYS A 1 94 ? 11.060 -5.883 -29.281 1.00 89.00 94 LYS A CA 1
ATOM 752 C C . LYS A 1 94 ? 11.809 -7.213 -29.369 1.00 89.00 94 LYS A C 1
ATOM 754 O O . LYS A 1 94 ? 12.399 -7.629 -28.383 1.00 89.00 94 LYS A O 1
ATOM 759 N N . ASP A 1 95 ? 11.807 -7.862 -30.532 1.00 89.00 95 ASP A N 1
ATOM 760 C CA . ASP A 1 95 ? 12.559 -9.093 -30.805 1.00 89.00 95 ASP A CA 1
ATOM 761 C C . ASP A 1 95 ? 14.083 -8.893 -30.768 1.00 89.00 95 ASP A C 1
ATOM 763 O O . ASP A 1 95 ? 14.815 -9.851 -30.530 1.00 89.00 95 ASP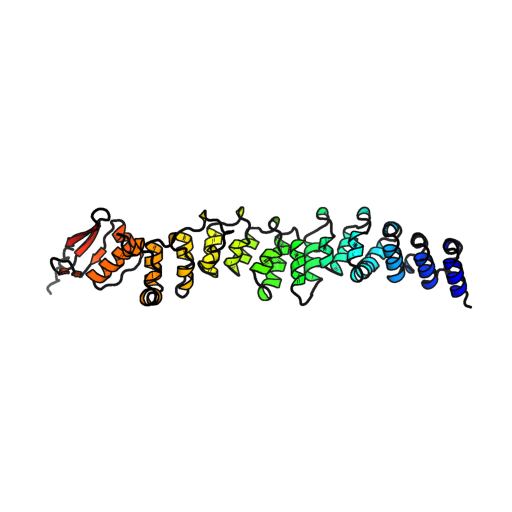 A O 1
ATOM 767 N N . VAL A 1 96 ? 14.556 -7.659 -30.969 1.00 90.75 96 VAL A N 1
ATOM 768 C CA . VAL A 1 96 ? 15.986 -7.304 -30.974 1.00 90.75 96 VAL A CA 1
ATOM 769 C C . VAL A 1 96 ? 16.471 -6.869 -29.590 1.00 90.75 96 VAL A C 1
ATOM 771 O O . VAL A 1 96 ? 17.648 -7.021 -29.264 1.00 90.75 96 VAL A O 1
ATOM 774 N N . LEU A 1 97 ? 15.575 -6.323 -28.764 1.00 93.06 97 LEU A N 1
ATOM 775 C CA . LEU A 1 97 ? 15.911 -5.806 -27.440 1.00 93.06 97 LEU A CA 1
ATOM 776 C C . LEU A 1 97 ? 16.175 -6.963 -26.469 1.00 93.06 97 LEU A C 1
ATOM 778 O O . LEU A 1 97 ? 15.259 -7.577 -25.922 1.00 93.06 97 LEU A O 1
ATOM 782 N N . THR A 1 98 ? 17.455 -7.266 -26.261 1.00 94.06 98 THR A N 1
ATOM 783 C CA . THR A 1 98 ? 17.900 -8.284 -25.305 1.00 94.06 98 THR A CA 1
ATOM 784 C C . THR A 1 98 ? 17.852 -7.759 -23.867 1.00 94.06 98 THR A C 1
ATOM 786 O O . THR A 1 98 ? 17.786 -6.552 -23.627 1.00 94.06 98 THR A O 1
ATOM 789 N N . ALA A 1 99 ? 17.948 -8.668 -22.891 1.00 93.06 99 ALA A N 1
ATOM 790 C CA . ALA A 1 99 ? 18.042 -8.304 -21.476 1.00 93.06 99 ALA A CA 1
ATOM 791 C C . ALA A 1 99 ? 19.208 -7.334 -21.197 1.00 93.06 99 ALA A C 1
ATOM 793 O O . ALA A 1 99 ? 19.039 -6.365 -20.460 1.00 93.06 99 ALA A O 1
ATOM 794 N N . ASP A 1 100 ? 20.357 -7.541 -21.846 1.00 94.44 100 ASP A N 1
ATOM 795 C CA . ASP A 1 100 ? 21.539 -6.686 -21.694 1.00 94.44 100 ASP A CA 1
ATOM 796 C C . ASP A 1 100 ? 21.310 -5.265 -22.236 1.00 94.44 100 ASP A C 1
ATOM 798 O O . ASP A 1 100 ? 21.766 -4.297 -21.623 1.00 94.44 100 ASP A O 1
ATOM 802 N N . LEU A 1 101 ? 20.566 -5.115 -23.343 1.00 95.06 101 LEU A N 1
ATOM 803 C CA . LEU A 1 101 ? 20.179 -3.797 -23.862 1.00 95.06 101 LEU A CA 1
ATOM 804 C C . LEU A 1 101 ? 19.198 -3.104 -22.918 1.00 95.06 101 LEU A C 1
ATOM 806 O O . LEU A 1 101 ? 19.409 -1.946 -22.567 1.00 95.06 101 LEU A O 1
ATOM 810 N N . TYR A 1 102 ? 18.168 -3.811 -22.444 1.00 94.75 102 TYR A N 1
ATOM 811 C CA . TYR A 1 102 ? 17.245 -3.258 -21.450 1.00 94.75 102 TYR A CA 1
ATOM 812 C C . TYR A 1 102 ? 17.964 -2.820 -20.177 1.00 94.75 102 TYR A C 1
ATOM 814 O O . TYR A 1 102 ? 17.654 -1.762 -19.635 1.00 94.75 102 TYR A O 1
ATOM 822 N N . HIS A 1 103 ? 18.960 -3.582 -19.728 1.00 95.12 103 HIS A N 1
ATOM 823 C CA . HIS A 1 103 ? 19.771 -3.202 -18.582 1.00 95.12 103 HIS A CA 1
ATOM 824 C C . HIS A 1 103 ? 20.554 -1.907 -18.830 1.00 95.12 103 HIS A C 1
ATOM 826 O O . HIS A 1 103 ? 20.625 -1.064 -17.937 1.00 95.12 103 HIS A O 1
ATOM 832 N N . ALA A 1 104 ? 21.142 -1.722 -20.015 1.00 94.25 104 ALA A N 1
ATOM 833 C CA . ALA A 1 104 ? 21.828 -0.475 -20.356 1.00 94.25 104 ALA A CA 1
ATOM 834 C C . ALA A 1 104 ? 20.855 0.719 -20.375 1.00 94.25 104 ALA A C 1
ATOM 836 O O . ALA A 1 104 ? 21.150 1.760 -19.796 1.00 94.25 104 ALA A O 1
ATOM 837 N N . ILE A 1 105 ? 19.669 0.534 -20.960 1.00 92.69 105 ILE A N 1
ATOM 838 C CA . ILE A 1 105 ? 18.626 1.564 -21.081 1.00 92.69 105 ILE A CA 1
ATOM 839 C C . ILE A 1 105 ? 18.074 1.985 -19.708 1.00 92.69 105 ILE A C 1
ATOM 841 O O . ILE A 1 105 ? 17.949 3.172 -19.419 1.00 92.69 105 ILE A O 1
ATOM 845 N N . VAL A 1 106 ? 17.757 1.018 -18.844 1.00 93.12 106 VAL A N 1
ATOM 846 C CA . VAL A 1 106 ? 17.222 1.267 -17.492 1.00 93.12 106 VAL A CA 1
ATOM 847 C C . VAL A 1 106 ? 18.267 1.897 -16.572 1.00 93.12 106 VAL A C 1
ATOM 849 O O . VAL A 1 106 ? 17.935 2.700 -15.701 1.00 93.12 106 VAL A O 1
ATOM 852 N N . LYS A 1 107 ? 19.540 1.534 -16.750 1.00 92.38 107 LYS A N 1
ATOM 853 C CA . LYS A 1 107 ? 20.637 2.128 -15.984 1.00 92.38 107 LYS A CA 1
ATOM 854 C C . LYS A 1 107 ? 20.790 3.622 -16.274 1.00 92.38 107 LYS A C 1
ATOM 856 O O . LYS A 1 107 ? 21.140 4.353 -15.356 1.00 92.38 107 LYS A O 1
ATOM 861 N N . GLU A 1 108 ? 20.539 4.044 -17.511 1.00 90.31 108 GLU A N 1
ATOM 862 C CA . GL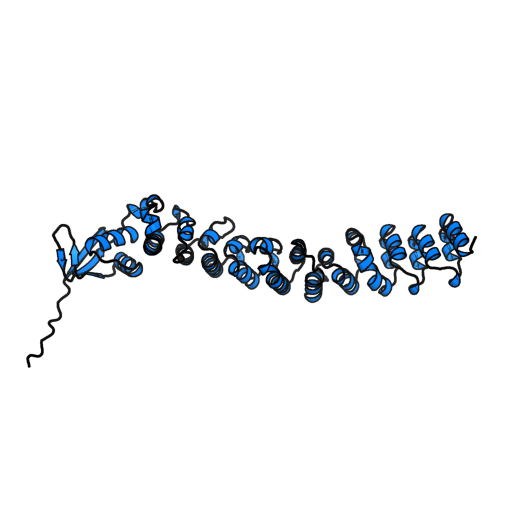U A 1 108 ? 20.566 5.460 -17.892 1.00 90.31 108 GLU A CA 1
ATOM 863 C C . GLU A 1 108 ? 19.343 6.210 -17.354 1.00 90.31 108 GLU A C 1
ATOM 865 O O . GLU A 1 108 ? 19.483 7.270 -16.755 1.00 90.31 108 GLU A O 1
ATOM 870 N N . ASN A 1 109 ? 18.145 5.635 -17.502 1.00 88.44 109 ASN A N 1
ATOM 871 C CA . ASN A 1 109 ? 16.919 6.211 -16.957 1.00 88.44 109 ASN A CA 1
ATOM 872 C C . ASN A 1 109 ? 15.981 5.109 -16.444 1.00 88.44 109 ASN A C 1
ATOM 874 O O . ASN A 1 109 ? 15.419 4.327 -17.219 1.00 88.44 109 ASN A O 1
ATOM 878 N N . GLY A 1 110 ? 15.783 5.073 -15.123 1.00 90.56 110 GLY A N 1
ATOM 879 C CA . GLY A 1 110 ? 14.980 4.069 -14.431 1.00 90.56 110 GLY A CA 1
ATOM 880 C C . GLY A 1 110 ? 13.511 4.024 -14.853 1.00 90.56 110 GLY A C 1
ATOM 881 O O . GLY A 1 110 ? 12.895 2.954 -14.811 1.00 90.56 110 GLY A O 1
ATOM 882 N N . HIS A 1 111 ? 12.953 5.132 -15.354 1.00 89.00 111 HIS A N 1
ATOM 883 C CA . HIS A 1 111 ? 11.576 5.178 -15.859 1.00 89.00 111 HIS A CA 1
ATOM 884 C C . HIS A 1 111 ? 11.351 4.253 -17.062 1.00 89.00 111 HIS A C 1
ATOM 886 O O . HIS A 1 111 ? 10.227 3.800 -17.289 1.00 89.00 111 HIS A O 1
ATOM 892 N N . ASN A 1 112 ? 12.415 3.872 -17.778 1.00 90.50 112 ASN A N 1
ATOM 893 C CA . ASN A 1 112 ? 12.331 2.914 -18.878 1.00 90.50 112 ASN A CA 1
ATOM 894 C C . ASN A 1 112 ? 11.927 1.498 -18.436 1.00 90.50 112 ASN A C 1
ATOM 896 O O . ASN A 1 112 ? 11.564 0.677 -19.284 1.00 90.50 112 ASN A O 1
ATOM 900 N N . LEU A 1 113 ? 11.912 1.200 -17.127 1.00 93.00 113 LEU A N 1
ATOM 901 C CA . LEU A 1 113 ? 11.423 -0.075 -16.595 1.00 93.00 113 LEU A CA 1
ATOM 902 C C . LEU A 1 113 ? 9.983 -0.388 -17.047 1.00 93.00 113 LEU A C 1
ATOM 904 O O . LEU A 1 113 ? 9.640 -1.560 -17.218 1.00 93.00 113 LEU A O 1
ATOM 908 N N . GLN A 1 114 ? 9.159 0.636 -17.298 1.00 91.56 114 GLN A N 1
ATOM 909 C CA . GLN A 1 114 ? 7.787 0.476 -17.794 1.00 91.56 114 GLN A CA 1
ATOM 910 C C . GLN A 1 114 ? 7.707 -0.231 -19.161 1.00 91.56 114 GLN A C 1
ATOM 912 O O . GLN A 1 114 ? 6.705 -0.873 -19.471 1.00 91.56 114 GLN A O 1
ATOM 917 N N . HIS A 1 115 ? 8.771 -0.150 -19.968 1.00 90.69 115 HIS A N 1
ATOM 918 C CA . HIS A 1 115 ? 8.844 -0.734 -21.310 1.00 90.69 115 HIS A CA 1
ATOM 919 C C . HIS A 1 115 ? 9.545 -2.100 -21.348 1.00 90.69 115 HIS A C 1
ATOM 921 O O . HIS A 1 115 ? 9.619 -2.719 -22.416 1.00 90.69 115 HIS A O 1
ATOM 927 N N . VAL A 1 116 ? 10.069 -2.565 -20.209 1.00 92.88 116 VAL A N 1
ATOM 928 C CA . VAL A 1 116 ? 10.719 -3.873 -20.088 1.00 92.88 116 VAL A CA 1
ATOM 929 C C . VAL A 1 116 ? 9.641 -4.961 -19.991 1.00 92.88 116 VAL A C 1
ATOM 931 O O . VAL A 1 116 ? 8.776 -4.883 -19.111 1.00 92.88 116 VAL A O 1
ATOM 934 N N . PRO A 1 117 ? 9.672 -5.999 -20.847 1.00 92.56 117 PRO A N 1
ATOM 935 C CA . PRO A 1 117 ? 8.754 -7.129 -20.750 1.00 92.56 117 PRO A CA 1
ATOM 936 C C . PRO A 1 117 ? 8.830 -7.806 -19.376 1.00 92.56 117 PRO A C 1
ATOM 938 O O . PRO A 1 117 ? 9.922 -8.027 -18.860 1.00 92.56 117 PRO A O 1
ATOM 941 N N . GLU A 1 118 ? 7.690 -8.212 -18.804 1.00 92.12 118 GLU A N 1
ATOM 942 C CA . GLU A 1 118 ? 7.658 -8.796 -17.448 1.00 92.12 118 GLU A CA 1
ATOM 943 C C . GLU A 1 118 ? 8.567 -10.028 -17.296 1.00 92.12 118 GLU A C 1
ATOM 945 O O . GLU A 1 118 ? 9.216 -10.187 -16.270 1.00 92.12 118 GLU A O 1
ATOM 950 N N . GLY A 1 119 ? 8.693 -10.864 -18.336 1.00 92.75 119 GLY A N 1
ATOM 951 C CA . GLY A 1 119 ? 9.584 -12.033 -18.322 1.00 92.75 119 GLY A CA 1
ATOM 952 C C . GLY A 1 119 ? 11.086 -11.714 -18.361 1.00 92.75 119 GLY A C 1
ATOM 953 O O . GLY A 1 119 ? 11.892 -12.624 -18.197 1.00 92.75 119 GLY A O 1
ATOM 954 N N . MET A 1 120 ? 11.462 -10.453 -18.598 1.00 94.50 120 MET A N 1
ATOM 955 C CA . MET A 1 120 ? 12.852 -9.974 -18.610 1.00 94.50 120 MET A CA 1
ATOM 956 C C . MET A 1 120 ? 13.199 -9.111 -17.396 1.00 94.50 120 MET A C 1
ATOM 958 O O . MET A 1 120 ? 14.366 -8.766 -17.212 1.00 94.50 120 MET A O 1
ATOM 962 N N . LYS A 1 121 ? 12.217 -8.744 -16.566 1.00 96.31 121 LYS A N 1
ATOM 963 C CA . LYS A 1 121 ? 12.512 -8.059 -15.311 1.00 96.31 121 LYS A CA 1
ATOM 964 C C . LYS A 1 121 ? 13.214 -9.036 -14.376 1.00 96.31 121 LYS A C 1
ATOM 966 O O . LYS A 1 121 ? 12.878 -10.215 -14.324 1.00 96.31 121 LYS A O 1
ATOM 971 N N . THR A 1 122 ? 14.201 -8.529 -13.652 1.00 97.38 122 THR A N 1
ATOM 972 C CA . THR A 1 122 ? 14.873 -9.234 -12.560 1.00 97.38 122 THR A CA 1
ATOM 973 C C . THR A 1 122 ? 14.896 -8.325 -11.337 1.00 97.38 122 THR A C 1
ATOM 975 O O . THR A 1 122 ? 14.818 -7.099 -11.498 1.00 97.38 122 THR A O 1
ATOM 978 N N . PRO A 1 123 ? 15.021 -8.870 -10.114 1.00 97.31 123 PRO A N 1
ATOM 979 C CA . PRO A 1 123 ? 15.157 -8.042 -8.921 1.00 97.31 123 PRO A CA 1
ATOM 980 C C . PRO A 1 123 ? 16.311 -7.034 -9.035 1.00 97.31 123 PRO A C 1
ATOM 982 O O . PRO A 1 123 ? 16.175 -5.885 -8.625 1.00 97.31 123 PRO A O 1
ATOM 985 N N . GLU A 1 124 ? 17.433 -7.427 -9.640 1.00 96.81 124 GLU A N 1
ATOM 986 C CA . GLU A 1 124 ? 18.612 -6.578 -9.846 1.00 96.81 124 GLU A CA 1
ATOM 987 C C . GLU A 1 124 ? 18.343 -5.434 -10.829 1.00 96.81 124 GLU A C 1
ATOM 989 O O . GLU A 1 124 ? 18.736 -4.295 -10.569 1.00 96.81 124 GLU A O 1
ATOM 994 N N . LEU A 1 125 ? 17.638 -5.708 -11.932 1.00 96.25 125 LEU A N 1
ATOM 995 C CA . LEU A 1 125 ? 17.245 -4.677 -12.891 1.00 96.25 125 LEU A CA 1
ATOM 996 C C . LEU A 1 125 ? 16.258 -3.690 -12.257 1.00 96.25 125 LEU A C 1
ATOM 998 O O . LEU A 1 125 ? 16.405 -2.484 -12.428 1.00 96.25 125 LEU A O 1
ATOM 1002 N N . CYS A 1 126 ? 15.286 -4.185 -11.485 1.00 96.69 126 CYS A N 1
ATOM 1003 C CA . CYS A 1 126 ? 14.325 -3.343 -10.774 1.00 96.69 126 CYS A CA 1
ATOM 1004 C C . CYS A 1 126 ? 14.990 -2.468 -9.703 1.00 96.69 126 CYS A C 1
ATOM 1006 O O . CYS A 1 126 ? 14.652 -1.292 -9.595 1.00 96.69 126 CYS A O 1
ATOM 1008 N N . ARG A 1 127 ? 15.970 -2.999 -8.956 1.00 95.50 127 ARG A N 1
ATOM 1009 C CA . ARG A 1 127 ? 16.798 -2.188 -8.046 1.00 95.50 127 ARG A CA 1
ATOM 1010 C C . ARG A 1 127 ? 17.583 -1.137 -8.809 1.00 95.50 127 ARG A C 1
ATOM 1012 O O . ARG A 1 127 ? 17.622 0.008 -8.387 1.00 95.50 127 ARG A O 1
ATOM 1019 N N . THR A 1 128 ? 18.186 -1.518 -9.933 1.00 94.38 128 THR A N 1
ATOM 1020 C CA . THR A 1 128 ? 18.932 -0.579 -10.774 1.00 94.38 128 THR A CA 1
ATOM 1021 C C . THR A 1 128 ? 18.022 0.550 -11.245 1.00 94.38 128 THR A C 1
ATOM 1023 O O . THR A 1 128 ? 18.415 1.697 -11.111 1.00 94.38 128 THR A O 1
ATOM 1026 N N . ALA A 1 129 ? 16.803 0.246 -11.700 1.00 93.69 129 ALA A N 1
ATOM 1027 C CA . ALA A 1 129 ? 15.818 1.245 -12.112 1.00 93.69 129 ALA A CA 1
ATOM 1028 C C . ALA A 1 129 ? 15.456 2.219 -10.985 1.00 93.69 129 ALA A C 1
ATOM 1030 O O . ALA A 1 129 ? 15.368 3.421 -11.202 1.00 93.69 129 ALA A O 1
ATOM 1031 N N . PHE A 1 130 ? 15.238 1.701 -9.777 1.00 91.56 130 PHE A N 1
ATOM 1032 C CA . PHE A 1 130 ? 14.916 2.544 -8.633 1.00 91.56 130 PHE A CA 1
ATOM 1033 C C . PHE A 1 130 ? 16.134 3.381 -8.203 1.00 91.56 130 PHE A C 1
ATOM 1035 O O . PHE A 1 130 ? 16.046 4.576 -8.026 1.00 91.56 130 PHE A O 1
ATOM 1042 N N . PHE A 1 131 ? 17.338 2.830 -8.117 1.00 88.06 131 PHE A N 1
ATOM 1043 C CA . PHE A 1 131 ? 18.472 3.618 -7.614 1.00 88.06 131 PHE A CA 1
ATOM 1044 C C . PHE A 1 131 ? 19.210 4.451 -8.681 1.00 88.06 131 PHE A C 1
ATOM 1046 O O . PHE A 1 131 ? 20.072 5.252 -8.313 1.00 88.06 131 PHE A O 1
ATOM 1053 N N . SER A 1 132 ? 18.910 4.285 -9.977 1.00 82.31 132 SER A N 1
ATOM 1054 C CA . SER A 1 132 ? 19.520 5.075 -11.061 1.00 82.31 132 SER A CA 1
ATOM 1055 C C . SER A 1 132 ? 18.914 6.470 -11.202 1.00 82.31 132 SER A C 1
ATOM 1057 O O . SER A 1 132 ? 19.630 7.414 -11.531 1.00 82.31 132 SER A O 1
ATOM 1059 N N . THR A 1 133 ? 17.624 6.626 -10.910 1.00 70.19 133 THR A N 1
ATOM 1060 C CA . THR A 1 133 ? 16.931 7.909 -11.025 1.00 70.19 133 THR A CA 1
ATOM 1061 C C . THR A 1 133 ? 16.895 8.601 -9.664 1.00 70.19 133 THR A C 1
ATOM 1063 O O . THR A 1 133 ? 16.001 8.370 -8.869 1.00 70.19 133 THR A O 1
ATOM 1066 N N . GLN A 1 134 ? 17.847 9.485 -9.374 1.00 61.59 134 GLN A N 1
ATOM 1067 C CA . GLN A 1 134 ? 17.717 10.399 -8.231 1.00 61.59 134 GLN A CA 1
ATOM 1068 C C . GLN A 1 134 ? 17.104 11.711 -8.707 1.00 61.59 134 GLN A C 1
ATOM 1070 O O . GLN A 1 134 ? 17.788 12.732 -8.778 1.00 61.59 134 GLN A O 1
ATOM 1075 N N . ASP A 1 135 ? 15.828 11.677 -9.089 1.00 60.53 135 ASP A N 1
ATOM 1076 C CA . ASP A 1 135 ? 15.103 12.927 -9.287 1.00 60.53 135 ASP A CA 1
ATOM 1077 C C . ASP A 1 135 ? 14.654 13.474 -7.924 1.00 60.53 135 ASP A C 1
ATOM 1079 O O . ASP A 1 135 ? 14.283 12.722 -7.023 1.00 60.53 135 ASP A O 1
ATOM 1083 N N . LEU A 1 136 ? 14.702 14.794 -7.750 1.00 53.22 136 LEU A N 1
ATOM 1084 C CA . LEU A 1 136 ? 14.355 15.477 -6.494 1.00 53.22 136 LEU A CA 1
ATOM 1085 C C . LEU A 1 136 ? 12.827 15.548 -6.259 1.00 53.22 136 LEU A C 1
ATOM 1087 O O . LEU A 1 136 ? 12.384 16.194 -5.306 1.00 53.22 136 LEU A O 1
ATOM 1091 N N . GLY A 1 137 ? 12.023 14.934 -7.136 1.00 57.88 137 GLY A N 1
ATOM 1092 C CA . GLY A 1 137 ? 10.560 14.990 -7.155 1.00 57.88 137 GLY A CA 1
ATOM 1093 C C . GLY A 1 137 ? 9.847 13.687 -6.764 1.00 57.88 137 GLY A C 1
ATOM 1094 O O . GLY A 1 137 ? 10.442 12.618 -6.654 1.00 57.88 137 GLY A O 1
ATOM 1095 N N . PHE A 1 138 ? 8.524 13.788 -6.587 1.00 58.59 138 PHE A N 1
ATOM 1096 C CA . PHE A 1 138 ? 7.610 12.674 -6.276 1.00 58.59 138 PHE A CA 1
ATOM 1097 C C . PHE A 1 138 ? 7.645 11.547 -7.327 1.00 58.59 138 PHE A C 1
ATOM 1099 O O . PHE A 1 138 ? 7.430 10.378 -7.002 1.00 58.59 138 PHE A O 1
ATOM 1106 N N . ASP A 1 139 ? 7.954 11.896 -8.579 1.00 65.62 139 ASP A N 1
ATOM 1107 C CA . ASP A 1 139 ? 7.840 11.014 -9.745 1.00 65.62 139 ASP A CA 1
ATOM 1108 C C . ASP A 1 139 ? 8.762 9.797 -9.684 1.00 65.62 139 ASP A C 1
ATOM 1110 O O . ASP A 1 139 ? 8.447 8.756 -10.265 1.00 65.62 139 ASP A O 1
ATOM 1114 N N . HIS A 1 140 ? 9.847 9.864 -8.910 1.00 77.25 140 HIS A N 1
ATOM 1115 C CA . HIS A 1 140 ? 10.757 8.738 -8.773 1.00 77.25 140 HIS A CA 1
ATOM 1116 C C . HIS A 1 140 ? 10.065 7.473 -8.217 1.00 77.25 140 HIS A C 1
ATOM 1118 O O . HIS A 1 140 ? 10.262 6.361 -8.715 1.00 77.25 140 HIS A O 1
ATOM 1124 N N . CYS A 1 141 ? 9.155 7.636 -7.249 1.00 86.62 141 CYS A N 1
ATOM 1125 C CA . CYS A 1 141 ? 8.429 6.516 -6.642 1.00 86.62 141 CYS A CA 1
ATOM 1126 C C . CYS A 1 141 ? 7.420 5.852 -7.588 1.00 86.62 141 CYS A C 1
ATOM 1128 O O . CYS A 1 141 ? 6.995 4.724 -7.327 1.00 86.62 141 CYS A O 1
ATOM 1130 N N . ALA A 1 142 ? 7.059 6.494 -8.706 1.00 88.88 142 ALA A N 1
ATOM 1131 C CA . ALA A 1 142 ? 6.185 5.894 -9.713 1.00 88.88 142 ALA A CA 1
ATOM 1132 C C . ALA A 1 142 ? 6.808 4.638 -10.349 1.00 88.88 142 ALA A C 1
ATOM 1134 O O . ALA A 1 142 ? 6.084 3.775 -10.849 1.00 88.88 142 ALA A O 1
ATOM 1135 N N . ILE A 1 143 ? 8.139 4.486 -10.276 1.00 92.25 143 ILE A N 1
ATOM 1136 C CA . ILE A 1 143 ? 8.849 3.288 -10.741 1.00 92.25 143 ILE A CA 1
ATOM 1137 C C . ILE A 1 143 ? 8.368 2.032 -9.996 1.00 92.25 143 ILE A C 1
ATOM 1139 O O . ILE A 1 143 ? 8.289 0.962 -10.606 1.00 92.25 143 ILE A O 1
ATOM 1143 N N . LEU A 1 144 ? 7.965 2.149 -8.721 1.00 94.38 144 LEU A N 1
ATOM 1144 C CA . LEU A 1 144 ? 7.483 1.021 -7.912 1.00 94.38 144 LEU A CA 1
ATOM 1145 C C . LEU A 1 144 ? 6.265 0.316 -8.532 1.00 94.38 144 LEU A C 1
ATOM 1147 O O . LEU A 1 144 ? 6.123 -0.900 -8.385 1.00 94.38 144 LEU A O 1
ATOM 1151 N N . ASN A 1 145 ? 5.439 1.033 -9.300 1.00 95.19 145 ASN A N 1
ATOM 1152 C CA . ASN A 1 145 ? 4.285 0.462 -9.998 1.00 95.19 145 ASN A CA 1
ATOM 1153 C C . ASN A 1 145 ? 4.693 -0.577 -11.060 1.00 95.19 145 ASN A C 1
ATOM 1155 O O . ASN A 1 145 ? 3.928 -1.478 -11.404 1.00 95.19 145 ASN A O 1
ATOM 1159 N N . TYR A 1 146 ? 5.918 -0.485 -11.577 1.00 95.25 146 TYR A N 1
ATOM 1160 C CA . TYR A 1 146 ? 6.431 -1.378 -12.615 1.00 95.25 146 TYR A CA 1
ATOM 1161 C C . TYR A 1 146 ? 7.271 -2.531 -12.060 1.00 95.25 146 TYR A C 1
ATOM 1163 O O . TYR A 1 146 ? 7.676 -3.406 -12.829 1.00 95.25 146 TYR A O 1
ATOM 1171 N N . ILE A 1 147 ? 7.519 -2.575 -10.750 1.00 96.75 147 ILE A N 1
ATOM 1172 C CA . ILE A 1 147 ? 8.329 -3.609 -10.103 1.00 96.75 147 ILE A CA 1
ATOM 1173 C C . ILE A 1 147 ? 7.419 -4.789 -9.702 1.00 96.75 147 ILE A C 1
ATOM 1175 O O . ILE A 1 147 ? 6.410 -4.584 -9.031 1.00 96.75 147 ILE A O 1
ATOM 1179 N N . PRO A 1 148 ? 7.691 -6.038 -10.137 1.00 97.06 148 PRO A N 1
ATOM 1180 C CA . PRO A 1 148 ? 6.905 -7.225 -9.760 1.00 97.06 148 PRO A CA 1
ATOM 1181 C C . PRO A 1 148 ? 7.431 -7.949 -8.510 1.00 97.06 148 PRO A C 1
ATOM 1183 O O . PRO A 1 148 ? 6.957 -9.037 -8.194 1.00 97.06 148 PRO A O 1
ATOM 1186 N N . TYR A 1 149 ? 8.408 -7.367 -7.814 1.00 97.94 149 TYR A N 1
ATOM 1187 C CA . TYR A 1 149 ? 9.145 -7.999 -6.720 1.00 97.94 149 TYR A CA 1
ATOM 1188 C C . TYR A 1 149 ? 8.851 -7.304 -5.386 1.00 97.94 149 TYR A C 1
ATOM 1190 O O . TYR A 1 149 ? 9.340 -6.190 -5.172 1.00 97.94 149 TYR A O 1
ATOM 1198 N N . PRO A 1 150 ? 8.074 -7.927 -4.479 1.00 98.06 150 PRO A N 1
ATOM 1199 C CA . PRO A 1 150 ? 7.713 -7.327 -3.196 1.00 98.06 150 PRO A CA 1
ATOM 1200 C C . PRO A 1 150 ? 8.917 -6.877 -2.359 1.00 98.06 150 PRO A C 1
ATOM 1202 O O . PRO A 1 150 ? 8.872 -5.829 -1.724 1.00 98.06 150 PRO A O 1
ATOM 1205 N N . GLU A 1 151 ? 10.008 -7.639 -2.369 1.00 98.06 151 GLU A N 1
ATOM 1206 C CA . GLU A 1 151 ? 11.232 -7.313 -1.639 1.00 98.06 151 GLU A CA 1
ATOM 1207 C C . GLU A 1 151 ? 11.887 -6.025 -2.152 1.00 98.06 151 GLU A C 1
ATOM 1209 O O . GLU A 1 151 ? 12.302 -5.191 -1.352 1.00 98.06 151 GLU A O 1
ATOM 1214 N N . VAL A 1 152 ? 11.890 -5.812 -3.471 1.00 97.38 152 VAL A N 1
ATOM 1215 C CA . VAL A 1 152 ? 12.431 -4.592 -4.083 1.00 97.38 152 VAL A CA 1
ATOM 1216 C C . VAL A 1 152 ? 11.492 -3.412 -3.835 1.00 97.38 152 VAL A C 1
ATOM 1218 O O . VAL A 1 152 ? 11.953 -2.324 -3.499 1.00 97.38 152 VAL A O 1
ATOM 1221 N N . CYS A 1 153 ? 10.172 -3.623 -3.915 1.00 97.44 153 CYS A N 1
ATOM 1222 C CA . CYS A 1 153 ? 9.208 -2.587 -3.544 1.00 97.44 153 CYS A CA 1
ATOM 1223 C C . CYS A 1 153 ? 9.384 -2.156 -2.085 1.00 97.44 153 CYS A C 1
ATOM 1225 O O . CYS A 1 153 ? 9.367 -0.967 -1.795 1.00 97.44 153 CYS A O 1
ATOM 1227 N N . LEU A 1 154 ? 9.598 -3.098 -1.164 1.00 97.44 154 LEU A N 1
ATOM 1228 C CA . LEU A 1 154 ? 9.821 -2.784 0.244 1.00 97.44 154 LEU A CA 1
ATOM 1229 C C . LEU A 1 154 ? 11.126 -2.011 0.483 1.00 97.44 154 LEU A C 1
ATOM 1231 O O . LEU A 1 154 ? 11.152 -1.131 1.344 1.00 97.44 154 LEU A O 1
ATOM 1235 N N . GLU A 1 155 ? 12.199 -2.331 -0.245 1.00 95.56 155 GLU A N 1
ATOM 1236 C CA . GLU A 1 155 ? 13.443 -1.549 -0.229 1.00 95.56 155 GLU A CA 1
ATOM 1237 C C . GLU A 1 155 ? 13.174 -0.094 -0.646 1.00 95.56 155 GLU A C 1
ATOM 1239 O O . GLU A 1 155 ? 13.537 0.820 0.094 1.00 95.56 155 GLU A O 1
ATOM 1244 N N . GLY A 1 156 ? 12.459 0.119 -1.757 1.00 93.31 156 GLY A N 1
ATOM 1245 C CA . GLY A 1 156 ? 12.117 1.464 -2.228 1.00 93.31 156 GLY A CA 1
ATOM 1246 C C . GLY A 1 156 ? 11.182 2.227 -1.285 1.00 93.31 156 GLY A C 1
ATOM 1247 O O . GLY A 1 156 ? 11.410 3.398 -0.997 1.00 93.31 156 GLY A O 1
ATOM 1248 N N . LEU A 1 157 ? 10.186 1.555 -0.698 1.00 94.25 157 LEU A N 1
ATOM 1249 C CA . LEU A 1 157 ? 9.331 2.157 0.331 1.00 94.25 157 LEU A CA 1
ATOM 1250 C C . LEU A 1 157 ? 10.150 2.639 1.533 1.00 94.25 157 LEU A C 1
ATOM 1252 O O . LEU A 1 157 ? 9.939 3.751 2.004 1.00 94.25 157 LEU A O 1
ATOM 1256 N N . LYS A 1 158 ? 11.091 1.826 2.032 1.00 93.50 158 LYS A N 1
ATOM 1257 C CA . LYS A 1 158 ? 11.958 2.190 3.168 1.00 93.50 158 LYS A CA 1
ATOM 1258 C C . LYS A 1 158 ? 12.843 3.395 2.868 1.00 93.50 158 LYS A C 1
ATOM 1260 O O . LYS A 1 158 ? 13.102 4.179 3.777 1.00 93.50 158 LYS A O 1
ATOM 1265 N N . ASP A 1 159 ? 13.292 3.525 1.627 1.00 90.56 159 ASP A N 1
ATOM 1266 C CA . ASP A 1 159 ? 14.085 4.664 1.176 1.00 90.56 159 ASP A CA 1
ATOM 1267 C C . ASP A 1 159 ? 13.246 5.956 1.141 1.00 90.56 159 ASP A C 1
ATOM 1269 O O . ASP A 1 159 ? 13.671 7.000 1.635 1.00 90.56 159 ASP A O 1
ATOM 1273 N N . SER A 1 160 ? 12.002 5.872 0.660 1.00 87.88 160 SER A N 1
ATOM 1274 C CA . SER A 1 160 ? 11.157 7.049 0.406 1.00 87.88 160 SER A CA 1
ATOM 1275 C C . SER A 1 160 ? 10.232 7.472 1.559 1.00 87.88 160 SER A C 1
ATOM 1277 O O . SER A 1 160 ? 9.748 8.605 1.562 1.00 87.88 160 SER A O 1
ATOM 1279 N N . ILE A 1 161 ? 9.993 6.614 2.559 1.00 85.06 161 ILE A N 1
ATOM 1280 C CA . ILE A 1 161 ? 8.975 6.831 3.614 1.00 85.06 161 ILE A CA 1
ATOM 1281 C C . ILE A 1 161 ? 9.188 8.093 4.463 1.00 85.06 161 ILE A C 1
ATOM 1283 O O . ILE A 1 161 ? 8.245 8.613 5.045 1.00 85.06 161 ILE A O 1
ATOM 1287 N N . ASN A 1 162 ? 10.424 8.591 4.559 1.00 84.38 162 ASN A N 1
ATOM 1288 C CA . ASN A 1 162 ? 10.726 9.793 5.345 1.00 84.38 162 ASN A CA 1
ATOM 1289 C C . ASN A 1 162 ? 10.431 11.098 4.591 1.00 84.38 162 ASN A C 1
ATOM 1291 O O . ASN A 1 162 ? 10.375 12.159 5.210 1.00 84.38 162 ASN A O 1
ATOM 1295 N N . SER A 1 163 ? 10.271 11.023 3.271 1.00 82.81 163 SER A N 1
ATOM 1296 C CA . SER A 1 163 ? 10.058 12.183 2.402 1.00 82.81 163 SER A CA 1
ATOM 1297 C C . SER A 1 163 ? 8.615 12.304 1.924 1.00 82.81 163 SER A C 1
ATOM 1299 O O . SER A 1 163 ? 8.190 13.401 1.570 1.00 82.81 163 SER A O 1
ATOM 1301 N N . LEU A 1 164 ? 7.872 11.195 1.904 1.00 82.50 164 LEU A N 1
ATOM 1302 C CA . LEU A 1 164 ? 6.538 11.100 1.316 1.00 82.50 164 LEU A CA 1
ATOM 1303 C C . LEU A 1 164 ? 5.514 10.523 2.294 1.00 82.50 164 LEU A C 1
ATOM 1305 O O . LEU A 1 164 ? 5.853 9.790 3.221 1.00 82.50 164 LEU A O 1
ATOM 1309 N N . ASP A 1 165 ? 4.245 10.848 2.052 1.00 89.62 165 ASP A N 1
ATOM 1310 C CA . ASP A 1 165 ? 3.126 10.292 2.803 1.00 89.62 165 ASP A CA 1
ATOM 1311 C C . ASP A 1 165 ? 2.962 8.786 2.524 1.00 89.62 165 ASP A C 1
ATOM 1313 O O . ASP A 1 165 ? 3.109 8.310 1.393 1.00 89.62 165 ASP A O 1
ATOM 1317 N N . ALA A 1 166 ? 2.662 8.012 3.569 1.00 93.19 166 ALA A N 1
ATOM 1318 C CA . ALA A 1 166 ? 2.565 6.559 3.474 1.00 93.19 166 ALA A CA 1
ATOM 1319 C C . ALA A 1 166 ? 1.371 6.094 2.619 1.00 93.19 166 ALA A C 1
ATOM 1321 O O . ALA A 1 166 ? 1.446 5.038 1.988 1.00 93.19 166 ALA A O 1
ATOM 1322 N N . ILE A 1 167 ? 0.277 6.863 2.575 1.00 93.62 167 ILE A N 1
ATOM 1323 C CA . ILE A 1 167 ? -0.881 6.579 1.721 1.00 93.62 167 ILE A CA 1
ATOM 1324 C C . ILE A 1 167 ? -0.510 6.818 0.258 1.00 93.62 167 ILE A C 1
ATOM 1326 O O . ILE A 1 167 ? -0.826 5.983 -0.590 1.00 93.62 167 ILE A O 1
ATOM 1330 N N . ASP A 1 168 ? 0.196 7.907 -0.040 1.00 92.19 168 ASP A N 1
ATOM 1331 C CA . ASP A 1 168 ? 0.666 8.193 -1.399 1.00 92.19 168 ASP A CA 1
ATOM 1332 C C . ASP A 1 168 ? 1.605 7.090 -1.902 1.00 92.19 168 ASP A C 1
ATOM 1334 O O . ASP A 1 168 ? 1.412 6.564 -2.999 1.00 92.19 168 ASP A O 1
ATOM 1338 N N . LEU A 1 169 ? 2.550 6.653 -1.065 1.00 92.44 169 LEU A N 1
ATOM 1339 C CA . LEU A 1 169 ? 3.419 5.513 -1.363 1.00 92.44 169 LEU A CA 1
ATOM 1340 C C . LEU A 1 169 ? 2.645 4.201 -1.530 1.00 92.44 169 LEU A C 1
ATOM 1342 O O . LEU A 1 169 ? 2.988 3.390 -2.384 1.00 92.44 169 LEU A O 1
ATOM 1346 N N . ALA A 1 170 ? 1.587 3.968 -0.751 1.00 95.19 170 ALA A N 1
ATOM 1347 C CA . ALA A 1 170 ? 0.757 2.780 -0.927 1.00 95.19 170 ALA A CA 1
ATOM 1348 C C . ALA A 1 170 ? 0.065 2.761 -2.303 1.00 95.19 170 ALA A C 1
ATOM 1350 O O . ALA A 1 170 ? -0.094 1.690 -2.888 1.00 95.19 170 ALA A O 1
ATOM 1351 N N . HIS A 1 171 ? -0.313 3.927 -2.838 1.00 93.12 171 HIS A N 1
ATOM 1352 C CA . HIS A 1 171 ? -0.958 4.051 -4.147 1.00 93.12 171 HIS A CA 1
ATOM 1353 C C . HIS A 1 171 ? -0.006 3.896 -5.340 1.00 93.12 171 HIS A C 1
ATOM 1355 O O . HIS A 1 171 ? -0.484 3.657 -6.449 1.00 93.12 171 HIS A O 1
ATOM 1361 N N . THR A 1 172 ? 1.314 3.996 -5.149 1.00 93.00 172 THR A N 1
ATOM 1362 C CA . THR A 1 172 ? 2.282 3.714 -6.226 1.00 93.00 172 THR A CA 1
ATOM 1363 C C . THR A 1 172 ? 2.501 2.218 -6.440 1.00 93.00 172 THR A C 1
ATOM 1365 O O . THR A 1 172 ? 3.071 1.818 -7.453 1.00 93.00 172 THR A O 1
ATOM 1368 N N . LEU A 1 173 ? 2.055 1.370 -5.510 1.00 96.19 173 LEU A N 1
ATOM 1369 C CA . LEU A 1 173 ? 2.231 -0.074 -5.590 1.00 96.19 173 LEU A CA 1
ATOM 1370 C C . LEU A 1 173 ? 1.094 -0.736 -6.361 1.00 96.19 173 LEU A C 1
ATOM 1372 O O . LEU A 1 173 ? -0.086 -0.440 -6.166 1.00 96.19 173 LEU A O 1
ATOM 1376 N N . ARG A 1 174 ? 1.444 -1.760 -7.139 1.00 96.00 174 ARG A N 1
ATOM 1377 C CA . ARG A 1 174 ? 0.448 -2.706 -7.643 1.00 96.00 174 ARG A CA 1
ATOM 1378 C C . ARG A 1 174 ? -0.143 -3.526 -6.489 1.00 96.00 174 ARG A C 1
ATOM 1380 O O . ARG A 1 174 ? 0.619 -4.032 -5.659 1.00 96.00 174 ARG A O 1
ATOM 1387 N N . PRO A 1 175 ? -1.467 -3.743 -6.435 1.00 96.12 175 PRO A N 1
ATOM 1388 C CA . PRO A 1 175 ? -2.081 -4.546 -5.380 1.00 96.12 175 PRO A CA 1
ATOM 1389 C C . PRO A 1 175 ? -1.488 -5.956 -5.247 1.00 96.12 175 PRO A C 1
ATOM 1391 O O . PRO A 1 175 ? -1.439 -6.496 -4.145 1.00 96.12 175 PRO A O 1
ATOM 1394 N N . GLU A 1 176 ? -1.019 -6.546 -6.350 1.00 96.12 176 GLU A N 1
ATOM 1395 C CA . GLU A 1 176 ? -0.468 -7.903 -6.406 1.00 96.12 176 GLU A CA 1
ATOM 1396 C C . GLU A 1 176 ? 0.892 -8.041 -5.712 1.00 96.12 176 GLU A C 1
ATOM 1398 O O . GLU A 1 176 ? 1.236 -9.140 -5.277 1.00 96.12 176 GLU A O 1
ATOM 1403 N N . VAL A 1 177 ? 1.668 -6.955 -5.597 1.00 97.56 177 VAL A N 1
ATOM 1404 C CA . VAL A 1 177 ? 2.976 -6.998 -4.919 1.00 97.56 177 VAL A CA 1
ATOM 1405 C C . VAL A 1 177 ? 2.865 -6.762 -3.420 1.00 97.56 177 VAL A C 1
ATOM 1407 O O . VAL A 1 177 ? 3.777 -7.127 -2.680 1.00 97.56 177 VAL A O 1
ATOM 1410 N N . ILE A 1 178 ? 1.755 -6.186 -2.950 1.00 98.44 178 ILE A N 1
ATOM 1411 C CA . ILE A 1 178 ? 1.529 -5.959 -1.525 1.00 98.44 178 ILE A CA 1
ATOM 1412 C C . ILE A 1 178 ? 1.395 -7.324 -0.852 1.00 98.44 178 ILE A C 1
ATOM 1414 O O . ILE A 1 178 ? 0.408 -8.028 -1.032 1.00 98.44 178 ILE A O 1
ATOM 1418 N N . ASN A 1 179 ? 2.401 -7.696 -0.065 1.00 98.38 179 ASN A N 1
ATOM 1419 C CA . ASN A 1 179 ? 2.400 -8.887 0.778 1.00 98.38 179 ASN A CA 1
ATOM 1420 C C . ASN A 1 179 ? 2.212 -8.493 2.260 1.00 98.38 179 ASN A C 1
ATOM 1422 O O . ASN A 1 179 ? 2.025 -7.323 2.595 1.00 98.38 179 ASN A O 1
ATOM 1426 N N . LYS A 1 180 ? 2.271 -9.468 3.177 1.00 98.38 180 LYS A N 1
ATOM 1427 C CA . LYS A 1 180 ? 2.121 -9.206 4.623 1.00 98.38 180 LYS A CA 1
ATOM 1428 C C . LYS A 1 180 ? 3.178 -8.249 5.184 1.00 98.38 180 LYS A C 1
ATOM 1430 O O . LYS A 1 180 ? 2.866 -7.483 6.088 1.00 98.38 180 LYS A O 1
ATOM 1435 N N . GLU A 1 181 ? 4.407 -8.312 4.678 1.00 98.50 181 GLU A N 1
ATOM 1436 C CA . GLU A 1 181 ? 5.512 -7.481 5.159 1.00 98.50 181 GLU A CA 1
ATOM 1437 C C . GLU A 1 181 ? 5.324 -6.022 4.736 1.00 98.50 181 GLU A C 1
ATOM 1439 O O . GLU A 1 181 ? 5.378 -5.133 5.581 1.00 98.50 181 GLU A O 1
ATOM 1444 N N . ILE A 1 182 ? 4.992 -5.782 3.463 1.00 98.56 182 ILE A N 1
ATOM 1445 C CA . ILE A 1 182 ? 4.655 -4.447 2.950 1.00 98.56 182 ILE A CA 1
ATOM 1446 C C . ILE A 1 182 ? 3.428 -3.888 3.670 1.00 98.56 182 ILE A C 1
ATOM 1448 O O . ILE A 1 182 ? 3.442 -2.740 4.107 1.00 98.56 182 ILE A O 1
ATOM 1452 N N . ALA A 1 183 ? 2.379 -4.697 3.842 1.00 98.69 183 ALA A N 1
ATOM 1453 C CA . ALA A 1 183 ? 1.173 -4.263 4.536 1.00 98.69 183 ALA A CA 1
ATOM 1454 C C . ALA A 1 183 ? 1.473 -3.835 5.982 1.00 98.69 183 ALA A C 1
ATOM 1456 O O . ALA A 1 183 ? 1.042 -2.766 6.409 1.00 98.69 183 ALA A O 1
ATOM 1457 N N . GLY A 1 184 ? 2.254 -4.636 6.714 1.00 98.62 184 GLY A N 1
ATOM 1458 C CA . GLY A 1 184 ? 2.703 -4.299 8.065 1.00 98.62 184 GLY A CA 1
ATOM 1459 C C . GLY A 1 184 ? 3.599 -3.060 8.107 1.00 98.62 184 GLY A C 1
ATOM 1460 O O . GLY A 1 184 ? 3.471 -2.259 9.030 1.00 98.62 184 GLY A O 1
ATOM 1461 N N . PHE A 1 185 ? 4.466 -2.873 7.108 1.00 98.50 185 PHE A N 1
ATOM 1462 C CA . PHE A 1 185 ? 5.322 -1.695 6.991 1.00 98.50 185 PHE A CA 1
ATOM 1463 C C . PHE A 1 185 ? 4.503 -0.413 6.792 1.00 98.50 185 PHE A C 1
ATOM 1465 O O . PHE A 1 185 ? 4.660 0.521 7.575 1.00 98.50 185 PHE A O 1
ATOM 1472 N N . LEU A 1 186 ? 3.598 -0.383 5.808 1.00 98.19 186 LEU A N 1
ATOM 1473 C CA . LEU A 1 186 ? 2.758 0.784 5.509 1.00 98.19 186 LEU A CA 1
ATOM 1474 C C . LEU A 1 186 ? 1.867 1.149 6.705 1.00 98.19 186 LEU A C 1
ATOM 1476 O O . LEU A 1 186 ? 1.909 2.275 7.192 1.00 98.19 186 LEU A O 1
ATOM 1480 N N . VAL A 1 187 ? 1.140 0.165 7.248 1.00 98.44 187 VAL A N 1
ATOM 1481 C CA . VAL A 1 187 ? 0.262 0.351 8.418 1.00 98.44 187 VAL A CA 1
ATOM 1482 C C . VAL A 1 187 ? 1.037 0.762 9.672 1.00 98.44 187 VAL A C 1
ATOM 1484 O O . VAL A 1 187 ? 0.498 1.436 10.545 1.00 98.44 187 VAL A O 1
ATOM 1487 N N . GLY A 1 188 ? 2.302 0.352 9.787 1.00 97.88 188 GLY A N 1
ATOM 1488 C CA . GLY A 1 188 ? 3.181 0.754 10.882 1.00 97.88 188 GLY A CA 1
ATOM 1489 C C . GLY A 1 188 ? 3.601 2.222 10.838 1.00 97.88 188 GLY A C 1
ATOM 1490 O O . GLY A 1 188 ? 3.910 2.769 11.893 1.00 97.88 188 GLY A O 1
ATOM 1491 N N . HIS A 1 189 ? 3.595 2.848 9.657 1.00 96.81 189 HIS A N 1
ATOM 1492 C CA . HIS A 1 189 ? 3.910 4.270 9.490 1.00 96.81 189 HIS A CA 1
ATOM 1493 C C . HIS A 1 189 ? 2.653 5.138 9.562 1.00 96.81 189 HIS A C 1
ATOM 1495 O O . HIS A 1 189 ? 2.653 6.145 10.265 1.00 96.81 189 HIS A O 1
ATOM 1501 N N . ASP A 1 190 ? 1.568 4.715 8.912 1.00 97.50 190 ASP A N 1
ATOM 1502 C CA . ASP A 1 190 ? 0.244 5.305 9.086 1.00 97.50 190 ASP A CA 1
ATOM 1503 C C . ASP A 1 190 ? -0.824 4.207 9.101 1.00 97.50 190 ASP A C 1
ATOM 1505 O O . ASP A 1 190 ? -1.048 3.495 8.121 1.00 97.50 190 ASP A O 1
ATOM 1509 N N . GLY A 1 191 ? -1.554 4.100 10.210 1.00 98.00 191 GLY A N 1
ATOM 1510 C CA . GLY A 1 191 ? -2.669 3.171 10.342 1.00 98.00 191 GLY A CA 1
ATOM 1511 C C . GLY A 1 191 ? -3.766 3.362 9.289 1.00 98.00 191 GLY A C 1
ATOM 1512 O O . GLY A 1 191 ? -4.460 2.401 8.951 1.00 98.00 191 GLY A O 1
ATOM 1513 N N . CYS A 1 192 ? -3.915 4.560 8.715 1.00 98.00 192 CYS A N 1
ATOM 1514 C CA . CYS A 1 192 ? -4.860 4.807 7.624 1.00 98.00 192 CYS A CA 1
ATOM 1515 C C . CYS A 1 192 ? -4.504 4.037 6.343 1.00 98.00 192 CYS A C 1
ATOM 1517 O O . CYS A 1 192 ? -5.414 3.735 5.563 1.00 98.00 192 CYS A O 1
ATOM 1519 N N . CYS A 1 193 ? -3.247 3.609 6.162 1.00 98.31 193 CYS A N 1
ATOM 1520 C CA . CYS A 1 193 ? -2.844 2.743 5.052 1.00 98.31 193 CYS A CA 1
ATOM 1521 C C . CYS A 1 193 ? -3.579 1.399 5.044 1.00 98.31 193 CYS A C 1
ATOM 1523 O O . CYS A 1 193 ? -3.632 0.767 3.993 1.00 98.31 193 CYS A O 1
ATOM 1525 N N . LEU A 1 194 ? -4.214 0.973 6.151 1.00 98.69 194 LEU A N 1
ATOM 1526 C CA . LEU A 1 194 ? -5.089 -0.210 6.166 1.00 98.69 194 LEU A CA 1
ATOM 1527 C C . LEU A 1 194 ? -6.157 -0.142 5.061 1.00 98.69 194 LEU A C 1
ATOM 1529 O O . LEU A 1 194 ? -6.537 -1.171 4.507 1.00 98.69 194 LEU A O 1
ATOM 1533 N N . SER A 1 195 ? -6.602 1.072 4.720 1.00 98.00 195 SER A N 1
ATOM 1534 C CA . SER A 1 195 ? -7.567 1.338 3.651 1.00 98.00 195 SER A CA 1
ATOM 1535 C C . SER A 1 195 ? -7.038 1.052 2.236 1.00 98.00 195 SER A C 1
ATOM 1537 O O . SER A 1 195 ? -7.850 0.787 1.347 1.00 98.00 195 SER A O 1
ATOM 1539 N N . CYS A 1 196 ? -5.714 1.055 2.045 1.00 97.31 196 CYS A N 1
ATOM 1540 C CA . CYS A 1 196 ? -5.016 0.758 0.790 1.00 97.31 196 CYS A CA 1
ATOM 1541 C C . CYS A 1 196 ? -4.617 -0.725 0.678 1.00 97.31 196 CYS A C 1
ATOM 1543 O O . CYS A 1 196 ? -4.265 -1.198 -0.401 1.00 97.31 196 CYS A O 1
ATOM 1545 N N . ILE A 1 197 ? -4.658 -1.479 1.783 1.00 98.38 197 ILE A N 1
ATOM 1546 C CA . ILE A 1 197 ? -4.244 -2.886 1.805 1.00 98.38 197 ILE A CA 1
ATOM 1547 C C . ILE A 1 197 ? -5.303 -3.773 1.126 1.00 98.38 197 ILE A C 1
ATOM 1549 O O . ILE A 1 197 ? -6.490 -3.661 1.460 1.00 98.38 197 ILE A O 1
ATOM 1553 N N . PRO A 1 198 ? -4.903 -4.717 0.245 1.00 98.12 198 PRO A N 1
ATOM 1554 C CA . PRO A 1 198 ? -5.820 -5.680 -0.355 1.00 98.12 198 PRO A CA 1
ATOM 1555 C C . PRO A 1 198 ? -6.667 -6.417 0.688 1.00 98.12 198 PRO A C 1
ATOM 1557 O O . PRO A 1 198 ? -6.165 -6.875 1.714 1.00 98.12 198 PRO A O 1
ATOM 1560 N N . VAL A 1 199 ? -7.958 -6.601 0.399 1.00 97.50 199 VAL A N 1
ATOM 1561 C CA . VAL A 1 199 ? -8.962 -7.145 1.340 1.00 97.50 199 VAL A CA 1
ATOM 1562 C C . VAL A 1 199 ? -8.534 -8.473 1.984 1.00 97.50 199 VAL A C 1
ATOM 1564 O O . VAL A 1 199 ? -8.788 -8.703 3.166 1.00 97.50 199 VAL A O 1
ATOM 1567 N N . HIS A 1 200 ? -7.853 -9.341 1.233 1.00 96.75 200 HIS A N 1
ATOM 1568 C CA . HIS A 1 200 ? -7.387 -10.645 1.717 1.00 96.75 200 HIS A CA 1
ATOM 1569 C C . HIS A 1 200 ? -6.199 -10.561 2.700 1.00 96.75 200 HIS A C 1
ATOM 1571 O O . HIS A 1 200 ? -5.928 -11.532 3.405 1.00 96.75 200 HIS A O 1
ATOM 1577 N N . LEU A 1 201 ? -5.512 -9.415 2.770 1.00 98.38 201 LEU A N 1
ATOM 1578 C CA . LEU A 1 201 ? -4.424 -9.126 3.714 1.00 98.38 201 LEU A CA 1
ATOM 1579 C C . LEU A 1 201 ? -4.868 -8.275 4.907 1.00 98.38 201 LEU A C 1
ATOM 1581 O O . LEU A 1 201 ? -4.154 -8.211 5.908 1.00 98.38 201 LEU A O 1
ATOM 1585 N N . GLN A 1 202 ? -6.051 -7.661 4.839 1.00 98.50 202 GLN A N 1
ATOM 1586 C CA . GLN A 1 202 ? -6.660 -7.002 5.989 1.00 98.50 202 GLN A CA 1
ATOM 1587 C C . GLN A 1 202 ? -7.055 -8.061 7.030 1.00 98.50 202 GLN A C 1
ATOM 1589 O O . GLN A 1 202 ? -8.048 -8.777 6.875 1.00 98.50 202 GLN A O 1
ATOM 1594 N N . THR A 1 203 ? -6.247 -8.175 8.081 1.00 98.50 203 THR A N 1
ATOM 1595 C CA . THR A 1 203 ? -6.396 -9.128 9.193 1.00 98.50 203 THR A CA 1
ATOM 1596 C C . THR A 1 203 ? -6.741 -8.392 10.485 1.00 98.50 203 THR A C 1
ATOM 1598 O O . THR A 1 203 ? -6.552 -7.178 10.573 1.00 98.50 203 THR A O 1
ATOM 1601 N N . GLU A 1 204 ? -7.240 -9.104 11.502 1.00 98.56 204 GLU A N 1
ATOM 1602 C CA . GLU A 1 204 ? -7.491 -8.486 12.813 1.00 98.56 204 GLU A CA 1
ATOM 1603 C C . GLU A 1 204 ? -6.181 -7.974 13.422 1.00 98.56 204 GLU A C 1
ATOM 1605 O O . GLU A 1 204 ? -6.148 -6.868 13.949 1.00 98.56 204 GLU A O 1
ATOM 1610 N N . GLU A 1 205 ? -5.082 -8.719 13.280 1.00 98.50 205 GLU A N 1
ATOM 1611 C CA . GLU A 1 205 ? -3.756 -8.311 13.749 1.00 98.50 205 GLU A CA 1
ATOM 1612 C C . GLU A 1 205 ? -3.309 -6.993 13.107 1.00 98.50 205 GLU A C 1
ATOM 1614 O O . GLU A 1 205 ? -2.859 -6.083 13.804 1.00 98.50 205 GLU A O 1
ATOM 1619 N N . LEU A 1 206 ? -3.489 -6.858 11.790 1.00 98.69 206 LEU A N 1
ATOM 1620 C CA . LEU A 1 206 ? -3.137 -5.635 11.074 1.00 98.69 206 LEU A CA 1
ATOM 1621 C C . LEU A 1 206 ? -4.073 -4.472 11.431 1.00 98.69 206 LEU A C 1
ATOM 1623 O O . LEU A 1 206 ? -3.617 -3.341 11.563 1.00 98.69 206 LEU A O 1
ATOM 1627 N N . ALA A 1 207 ? -5.364 -4.734 11.650 1.00 98.81 207 ALA A N 1
ATOM 1628 C CA . ALA A 1 207 ? -6.305 -3.719 12.121 1.00 98.81 207 ALA A CA 1
ATOM 1629 C C . ALA A 1 207 ? -5.958 -3.226 13.535 1.00 98.81 207 ALA A C 1
ATOM 1631 O O . ALA A 1 207 ? -6.013 -2.027 13.797 1.00 98.81 207 ALA A O 1
ATOM 1632 N N . MET A 1 208 ? -5.543 -4.130 14.429 1.00 98.69 208 MET A N 1
ATOM 1633 C CA . MET A 1 208 ? -5.051 -3.795 15.769 1.00 98.69 208 MET A CA 1
ATOM 1634 C C . MET A 1 208 ? -3.781 -2.937 15.702 1.00 98.69 208 MET A C 1
ATOM 1636 O O . MET A 1 208 ? -3.662 -1.962 16.443 1.00 98.69 208 MET A O 1
ATOM 1640 N N . GLN A 1 209 ? -2.856 -3.256 14.790 1.00 98.62 209 GLN A N 1
ATOM 1641 C CA . GLN A 1 209 ? -1.687 -2.417 14.532 1.00 98.62 209 GLN A CA 1
ATOM 1642 C C . GLN A 1 209 ? -2.114 -1.031 14.027 1.00 98.62 209 GLN A C 1
ATOM 1644 O O . GLN A 1 209 ? -1.690 -0.023 14.588 1.00 98.62 209 GLN A O 1
ATOM 1649 N N . ALA A 1 210 ? -3.010 -0.969 13.041 1.00 98.69 210 ALA A N 1
ATOM 1650 C CA . ALA A 1 210 ? -3.477 0.279 12.446 1.00 98.69 210 ALA A CA 1
ATOM 1651 C C . ALA A 1 210 ? -4.069 1.242 13.482 1.00 98.69 210 ALA A C 1
ATOM 1653 O O . ALA A 1 210 ? -3.690 2.413 13.547 1.00 98.69 210 ALA A O 1
ATOM 1654 N N . VAL A 1 211 ? -4.958 0.743 14.345 1.00 98.56 211 VAL A N 1
ATOM 1655 C CA . VAL A 1 211 ? -5.565 1.582 15.386 1.00 98.56 211 VAL A CA 1
ATOM 1656 C C . VAL A 1 211 ? -4.588 1.969 16.492 1.00 98.56 211 VAL A C 1
ATOM 1658 O O . VAL A 1 211 ? -4.786 2.996 17.134 1.00 98.56 211 VAL A O 1
ATOM 1661 N N . SER A 1 212 ? -3.522 1.194 16.711 1.00 97.31 212 SER A N 1
ATOM 1662 C CA . SER A 1 212 ? -2.468 1.574 17.657 1.00 97.31 212 SER A CA 1
ATOM 1663 C C . SER A 1 212 ? -1.617 2.749 17.160 1.00 97.31 212 SER A C 1
ATOM 1665 O O . SER A 1 212 ? -1.102 3.505 17.981 1.00 97.31 212 SER A O 1
ATOM 1667 N N . VAL A 1 213 ? -1.511 2.924 15.835 1.00 96.81 213 VAL A N 1
ATOM 1668 C CA . VAL A 1 213 ? -0.743 4.001 15.189 1.00 96.81 213 VAL A CA 1
ATOM 1669 C C . VAL A 1 213 ? -1.600 5.258 15.014 1.00 96.81 213 VAL A C 1
ATOM 1671 O O . VAL A 1 213 ? -1.234 6.320 15.510 1.00 96.81 213 VAL A O 1
ATOM 1674 N N . SER A 1 214 ? -2.770 5.136 14.377 1.00 96.94 214 SER A N 1
ATOM 1675 C CA . SER A 1 214 ? -3.593 6.293 13.963 1.00 96.94 214 SER A CA 1
ATOM 1676 C C . SER A 1 214 ? -4.936 6.393 14.704 1.00 96.94 214 SER A C 1
ATOM 1678 O O . SER A 1 214 ? -5.829 7.147 14.311 1.00 96.94 214 SER A O 1
ATOM 1680 N N . GLY A 1 215 ? -5.122 5.630 15.786 1.00 97.81 215 GLY A N 1
ATOM 1681 C CA . GLY A 1 215 ? -6.399 5.548 16.494 1.00 97.81 215 GLY A CA 1
ATOM 1682 C C . GLY A 1 215 ? -7.518 4.971 15.622 1.00 97.81 215 GLY A C 1
ATOM 1683 O O . GLY A 1 215 ? -7.306 4.419 14.542 1.00 97.81 215 GLY A O 1
ATOM 1684 N N . ASN A 1 216 ? -8.764 5.138 16.059 1.00 98.25 216 ASN A N 1
ATOM 1685 C CA . ASN A 1 216 ? -9.924 4.616 15.332 1.00 98.25 216 ASN A CA 1
ATOM 1686 C C . ASN A 1 216 ? -10.221 5.349 14.014 1.00 98.25 216 ASN A C 1
ATOM 1688 O O . ASN A 1 216 ? -11.090 4.902 13.262 1.00 98.25 216 ASN A O 1
ATOM 1692 N N . GLN A 1 217 ? -9.496 6.428 13.688 1.00 97.44 217 GLN A N 1
ATOM 1693 C CA . GLN A 1 217 ? -9.559 7.023 12.352 1.00 97.44 217 GLN A CA 1
ATOM 1694 C C . GLN A 1 217 ? -9.181 5.992 11.277 1.00 97.44 217 GLN A C 1
ATOM 1696 O O . GLN A 1 217 ? -9.842 5.944 10.240 1.00 97.44 217 GLN A O 1
ATOM 1701 N N . ALA A 1 218 ? -8.231 5.096 11.569 1.00 97.94 218 ALA A N 1
ATOM 1702 C CA . ALA A 1 218 ? -7.812 4.016 10.674 1.00 97.94 218 ALA A CA 1
ATOM 1703 C C . ALA A 1 218 ? -8.968 3.105 10.206 1.00 97.94 218 ALA A C 1
ATOM 1705 O O . ALA A 1 218 ? -8.899 2.518 9.131 1.00 97.94 218 ALA A O 1
ATOM 1706 N N . LEU A 1 219 ? -10.063 3.010 10.973 1.00 98.31 219 LEU A N 1
ATOM 1707 C CA . LEU A 1 219 ? -11.235 2.182 10.652 1.00 98.31 219 LEU A CA 1
ATOM 1708 C C . LEU A 1 219 ? -12.366 2.948 9.944 1.00 98.31 219 LEU A C 1
ATOM 1710 O O . LEU A 1 219 ? -13.424 2.373 9.665 1.00 98.31 219 LEU A O 1
ATOM 1714 N N . SER A 1 220 ? -12.181 4.244 9.679 1.00 96.06 220 SER A N 1
ATOM 1715 C CA . SER A 1 220 ? -13.238 5.114 9.138 1.00 96.06 220 SER A CA 1
ATOM 1716 C C . SER A 1 220 ? -13.509 4.865 7.653 1.00 96.06 220 SER A C 1
ATOM 1718 O O . SER A 1 220 ? -14.611 5.129 7.175 1.00 96.06 220 SER A O 1
ATOM 1720 N N . TYR A 1 221 ? -12.530 4.324 6.929 1.00 96.00 221 TYR A N 1
ATOM 1721 C CA . TYR A 1 221 ? -12.631 4.073 5.496 1.00 96.00 221 TYR A CA 1
ATOM 1722 C C . TYR A 1 221 ? -13.571 2.899 5.182 1.00 96.00 221 TYR A C 1
ATOM 1724 O O . TYR A 1 221 ? -13.654 1.908 5.916 1.00 96.00 221 TYR A O 1
ATOM 1732 N N . THR A 1 222 ? -14.293 3.006 4.066 1.00 95.81 222 THR A N 1
ATOM 1733 C CA . THR A 1 222 ? -15.224 1.973 3.577 1.00 95.81 222 THR A CA 1
ATOM 1734 C C . THR A 1 222 ? -14.509 0.776 2.955 1.00 95.81 222 THR A C 1
ATOM 1736 O O . THR A 1 222 ? -15.083 -0.306 2.901 1.00 95.81 222 THR A O 1
ATOM 1739 N N . THR A 1 223 ? -13.258 0.951 2.521 1.00 97.12 223 THR A N 1
ATOM 1740 C CA . THR A 1 223 ? -12.391 -0.124 2.017 1.00 97.12 223 THR A CA 1
ATOM 1741 C C . THR A 1 223 ? -11.871 -1.035 3.128 1.00 97.12 223 THR A C 1
ATOM 1743 O O . THR A 1 223 ? -11.430 -2.150 2.849 1.00 97.12 223 THR A O 1
ATOM 1746 N N . VAL A 1 224 ? -11.945 -0.590 4.388 1.00 98.25 224 VAL A N 1
ATOM 1747 C CA . VAL A 1 224 ? -11.639 -1.427 5.548 1.00 98.25 224 VAL A CA 1
ATOM 1748 C C . VAL A 1 224 ? -12.811 -2.361 5.808 1.00 98.25 224 VAL A C 1
ATOM 1750 O O . VAL A 1 224 ? -13.939 -1.917 6.042 1.00 98.25 224 VAL A O 1
ATOM 1753 N N . ARG A 1 225 ? -12.513 -3.658 5.811 1.00 98.12 225 ARG A N 1
ATOM 1754 C CA . ARG A 1 225 ? -13.445 -4.750 6.093 1.00 98.12 225 ARG A CA 1
ATOM 1755 C C . ARG A 1 225 ? -14.301 -4.498 7.333 1.00 98.12 225 ARG A C 1
ATOM 1757 O O . ARG A 1 225 ? -13.794 -4.274 8.431 1.00 98.12 225 ARG A O 1
ATOM 1764 N N . GLU A 1 226 ? -15.616 -4.597 7.162 1.00 97.25 226 GLU A N 1
ATOM 1765 C CA . GLU A 1 226 ? -16.586 -4.338 8.230 1.00 97.25 226 GLU A CA 1
ATOM 1766 C C . GLU A 1 226 ? -16.498 -5.362 9.372 1.00 97.25 226 GLU A C 1
ATOM 1768 O O . GLU A 1 226 ? -16.726 -5.016 10.530 1.00 97.25 226 GLU A O 1
ATOM 1773 N N . ASP A 1 227 ? -16.112 -6.607 9.080 1.00 97.75 227 ASP A N 1
ATOM 1774 C CA . ASP A 1 227 ? -15.949 -7.657 10.090 1.00 97.75 227 ASP A CA 1
ATOM 1775 C C . ASP A 1 227 ? -14.745 -7.428 11.021 1.00 97.75 227 ASP A C 1
ATOM 1777 O O . ASP A 1 227 ? -14.724 -7.970 12.123 1.00 97.75 227 ASP A O 1
ATOM 1781 N N . LEU A 1 228 ? -13.793 -6.568 10.634 1.00 98.25 228 LEU A N 1
ATOM 1782 C CA . LEU A 1 228 ? -12.675 -6.147 11.488 1.00 98.25 228 LEU A CA 1
ATOM 1783 C C . LEU A 1 228 ? -13.056 -5.008 12.445 1.00 98.25 228 LEU A C 1
ATOM 1785 O O . LEU A 1 228 ? -12.341 -4.742 13.410 1.00 98.25 228 LEU A O 1
ATOM 1789 N N . LYS A 1 229 ? -14.191 -4.335 12.220 1.00 97.88 229 LYS A N 1
ATOM 1790 C CA . LYS A 1 229 ? -14.668 -3.203 13.032 1.00 97.88 229 LYS A CA 1
ATOM 1791 C C . LYS A 1 229 ? -15.402 -3.696 14.281 1.00 97.88 229 LYS A C 1
ATOM 1793 O O . LYS A 1 229 ? -16.600 -3.453 14.476 1.00 97.88 229 LYS A O 1
ATOM 1798 N N . THR A 1 230 ? -14.674 -4.447 15.105 1.00 98.12 230 THR A N 1
ATOM 1799 C CA . THR A 1 230 ? -15.164 -5.080 16.334 1.00 98.12 230 THR A CA 1
ATOM 1800 C C . THR A 1 230 ? -14.923 -4.200 17.560 1.00 98.12 230 THR A C 1
ATOM 1802 O O . THR A 1 230 ? -14.062 -3.322 17.563 1.00 98.12 230 THR A O 1
ATOM 1805 N N . GLU A 1 231 ? -15.663 -4.461 18.643 1.00 97.69 231 GLU A N 1
ATOM 1806 C CA . GLU A 1 231 ? -15.454 -3.792 19.937 1.00 97.69 231 GLU A CA 1
ATOM 1807 C C . GLU A 1 231 ? -13.999 -3.923 20.417 1.00 97.69 231 GLU A C 1
ATOM 1809 O O . GLU A 1 231 ? -13.419 -2.949 20.888 1.00 97.69 231 GLU A O 1
ATOM 1814 N N . LYS A 1 232 ? -13.384 -5.097 20.221 1.00 98.06 232 LYS A N 1
ATOM 1815 C CA . LYS A 1 232 ? -11.982 -5.364 20.567 1.00 98.06 232 LYS A CA 1
ATOM 1816 C C . LYS A 1 232 ? -11.026 -4.403 19.855 1.00 98.06 232 LYS A C 1
ATOM 1818 O O . LYS A 1 232 ? -10.176 -3.808 20.513 1.00 98.06 232 LYS A O 1
ATOM 1823 N N . VAL A 1 233 ? -11.170 -4.242 18.538 1.00 98.50 233 VAL A N 1
ATOM 1824 C CA . VAL A 1 233 ? -10.292 -3.357 17.755 1.00 98.50 233 VAL A CA 1
ATOM 1825 C C . VAL A 1 233 ? -10.557 -1.892 18.109 1.00 98.50 233 VAL A C 1
ATOM 1827 O O . VAL A 1 233 ? -9.614 -1.141 18.336 1.00 98.50 233 VAL A O 1
ATOM 1830 N N . TYR A 1 234 ? -11.822 -1.491 18.279 1.00 98.50 234 TYR A N 1
ATOM 1831 C CA . TYR A 1 234 ? -12.146 -0.126 18.704 1.00 98.50 234 TYR A CA 1
ATOM 1832 C C . TYR A 1 234 ? -11.545 0.245 20.062 1.00 98.50 234 TYR A C 1
ATOM 1834 O O . TYR A 1 234 ? -11.033 1.354 20.226 1.00 98.50 234 TYR A O 1
ATOM 1842 N N . LEU A 1 235 ? -11.594 -0.676 21.029 1.00 97.88 235 LEU A N 1
ATOM 1843 C CA . LEU A 1 235 ? -10.975 -0.499 22.342 1.00 97.88 235 LEU A CA 1
ATOM 1844 C C . LEU A 1 235 ? -9.449 -0.388 22.237 1.00 97.88 235 LEU A C 1
ATOM 1846 O O . LEU A 1 235 ? -8.856 0.437 22.928 1.00 97.88 235 LEU A O 1
ATOM 1850 N N . ALA A 1 236 ? -8.814 -1.165 21.356 1.00 97.75 236 ALA A N 1
ATOM 1851 C CA . ALA A 1 236 ? -7.371 -1.091 21.130 1.00 97.75 236 ALA A CA 1
ATOM 1852 C C . ALA A 1 236 ? -6.923 0.263 20.554 1.00 97.75 236 ALA A C 1
ATOM 1854 O O . ALA A 1 236 ? -5.830 0.728 20.867 1.00 97.75 236 ALA A O 1
ATOM 1855 N N . GLY A 1 237 ? -7.783 0.925 19.774 1.00 97.19 237 GLY A N 1
ATOM 1856 C CA . GLY A 1 237 ? -7.529 2.267 19.248 1.00 97.19 237 GLY A CA 1
ATOM 1857 C C . GLY A 1 237 ? -7.670 3.402 20.264 1.00 97.19 237 GLY A C 1
ATOM 1858 O O . GLY A 1 237 ? -7.363 4.553 19.945 1.00 97.19 237 GLY A O 1
ATOM 1859 N N . MET A 1 238 ? -8.159 3.139 21.477 1.00 96.31 238 MET A N 1
ATOM 1860 C CA . MET A 1 238 ? -8.419 4.172 22.484 1.00 96.31 238 MET A CA 1
ATOM 1861 C C . MET A 1 238 ? -7.187 4.460 23.354 1.00 96.31 238 MET A C 1
ATOM 1863 O O . MET A 1 238 ? -7.094 4.047 24.509 1.00 96.31 238 MET A O 1
ATOM 1867 N N . GLY A 1 239 ? -6.233 5.213 22.801 1.00 91.81 239 GLY A N 1
ATOM 1868 C CA . GLY A 1 239 ? -5.047 5.680 23.529 1.00 91.81 239 GLY A CA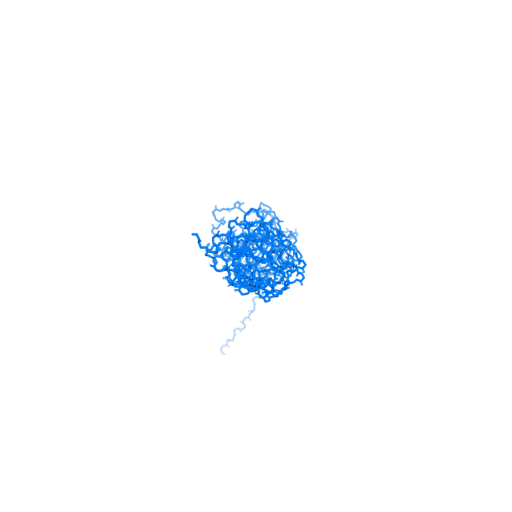 1
ATOM 1869 C C . GLY A 1 239 ? -5.361 6.775 24.559 1.00 91.81 239 GLY A C 1
ATOM 1870 O O . GLY A 1 239 ? -6.229 7.615 24.331 1.00 91.81 239 GLY A O 1
ATOM 1871 N N . LYS A 1 240 ? -4.632 6.814 25.683 1.00 89.06 240 LYS A N 1
ATOM 1872 C CA . LYS A 1 240 ? -4.908 7.686 26.848 1.00 89.06 240 LYS A CA 1
ATOM 1873 C C . LYS A 1 240 ? -5.093 9.177 26.529 1.00 89.06 240 LYS A C 1
ATOM 1875 O O . LYS A 1 240 ? -5.911 9.824 27.174 1.00 89.06 240 LYS A O 1
ATOM 1880 N N . ASP A 1 241 ? -4.397 9.689 25.519 1.00 86.88 241 ASP A N 1
ATOM 1881 C CA . ASP A 1 241 ? -4.408 11.111 25.152 1.00 86.88 241 ASP A CA 1
ATOM 1882 C C . ASP A 1 241 ? -5.090 11.383 23.793 1.00 86.88 241 ASP A C 1
ATOM 1884 O O . ASP A 1 241 ? -4.993 12.481 23.253 1.00 86.88 241 ASP A O 1
ATOM 1888 N N . SER A 1 242 ? -5.816 10.400 23.241 1.00 90.88 242 SER A N 1
ATOM 1889 C CA . SER A 1 242 ? -6.472 10.484 21.925 1.00 90.88 242 SER A CA 1
ATOM 1890 C C . SER A 1 242 ? -7.995 10.362 22.035 1.00 90.88 242 SER A C 1
ATOM 1892 O O . SER A 1 242 ? -8.605 9.371 21.629 1.00 90.88 242 SER A O 1
ATOM 1894 N N . PHE A 1 243 ? -8.647 11.382 22.601 1.00 94.50 243 PHE A N 1
ATOM 1895 C CA . PHE A 1 243 ? -10.111 11.380 22.737 1.00 94.50 243 PHE A CA 1
ATOM 1896 C C . PHE A 1 243 ? -10.826 11.384 21.373 1.00 94.50 243 PHE A C 1
ATOM 1898 O O . PHE A 1 243 ? -11.953 10.896 21.267 1.00 94.50 243 PHE A O 1
ATOM 1905 N N . GLN A 1 244 ? -10.182 11.910 20.321 1.00 95.50 244 GLN A N 1
ATOM 1906 C CA . GLN A 1 244 ? -10.689 11.884 18.947 1.00 95.50 244 GLN A CA 1
ATOM 1907 C C . GLN A 1 244 ? -10.943 10.448 18.488 1.00 95.50 244 GLN A C 1
ATOM 1909 O O . GLN A 1 244 ? -11.927 10.193 17.798 1.00 95.50 244 GLN A O 1
ATOM 1914 N N . SER A 1 245 ? -10.131 9.493 18.951 1.00 96.94 245 SER A N 1
ATOM 1915 C CA . SER A 1 245 ? -10.316 8.074 18.661 1.00 96.94 245 SER A CA 1
ATOM 1916 C C . SER A 1 245 ? -11.698 7.563 19.086 1.00 96.94 245 SER A C 1
ATOM 1918 O O . SER A 1 245 ? -12.333 6.819 18.348 1.00 96.94 245 SER A O 1
ATOM 1920 N N . TYR A 1 246 ? -12.250 8.014 20.217 1.00 97.75 246 TYR A N 1
ATOM 1921 C CA . TYR A 1 246 ? -13.634 7.680 20.582 1.00 97.75 246 TYR A CA 1
ATOM 1922 C C . TYR A 1 246 ? -14.656 8.306 19.618 1.00 97.75 246 TYR A C 1
ATOM 1924 O O . TYR A 1 246 ? -15.650 7.677 19.252 1.00 97.75 246 TYR A O 1
ATOM 1932 N N . LEU A 1 247 ? -14.411 9.543 19.178 1.00 96.69 247 LEU A N 1
ATOM 1933 C CA . LEU A 1 247 ? -15.310 10.261 18.273 1.00 96.69 247 LEU A CA 1
ATOM 1934 C C . LEU A 1 247 ? -15.345 9.649 16.865 1.00 96.69 247 LEU A C 1
ATOM 1936 O O . LEU A 1 247 ? -16.396 9.707 16.227 1.00 96.69 247 LEU A O 1
ATOM 1940 N N . HIS A 1 248 ? -14.255 9.016 16.421 1.00 97.25 248 HIS A N 1
ATOM 1941 C CA . HIS A 1 248 ? -14.196 8.267 15.161 1.00 97.25 248 HIS A CA 1
ATOM 1942 C C . HIS A 1 248 ? -14.998 6.958 15.183 1.00 97.25 248 HIS A C 1
ATOM 1944 O O . HIS A 1 248 ? -15.328 6.432 14.123 1.00 97.25 248 HIS A O 1
ATOM 1950 N N . ILE A 1 249 ? -15.363 6.436 16.360 1.00 97.75 249 ILE A N 1
ATOM 1951 C CA . ILE A 1 249 ? -16.240 5.264 16.452 1.00 97.75 249 ILE A CA 1
ATOM 1952 C C . ILE A 1 249 ? -17.658 5.692 16.042 1.00 97.75 249 ILE A C 1
ATOM 1954 O O . ILE A 1 249 ? -18.209 6.603 16.679 1.00 97.75 249 ILE A O 1
ATOM 1958 N N . PRO A 1 250 ? -18.281 5.044 15.037 1.00 96.38 250 PRO A N 1
ATOM 1959 C CA . PRO A 1 250 ? -19.665 5.320 14.662 1.00 96.38 250 PRO A CA 1
ATOM 1960 C C . PRO A 1 250 ? -20.605 5.166 15.859 1.00 96.38 250 PRO A C 1
ATOM 1962 O O . PRO A 1 250 ? -20.442 4.245 16.658 1.00 96.38 250 PRO A O 1
ATOM 1965 N N . GLU A 1 251 ? -21.614 6.030 15.982 1.00 95.69 251 GLU A N 1
ATOM 1966 C CA . GLU A 1 251 ? -22.517 6.047 17.145 1.00 95.69 251 GLU A CA 1
ATOM 1967 C C . GLU A 1 251 ? -23.143 4.670 17.424 1.00 95.69 251 GLU A C 1
ATOM 1969 O O . GLU A 1 251 ? -23.216 4.231 18.570 1.00 95.69 251 GLU A O 1
ATOM 1974 N N . GLN A 1 252 ? -23.516 3.947 16.369 1.00 94.94 252 GLN A N 1
ATOM 1975 C CA . GLN A 1 252 ? -24.143 2.626 16.445 1.00 94.94 252 GLN A CA 1
ATOM 1976 C C . GLN A 1 252 ? -23.179 1.531 16.930 1.00 94.94 252 GLN A C 1
ATOM 1978 O O . GLN A 1 252 ? -23.624 0.471 17.361 1.00 94.94 252 GLN A O 1
ATOM 1983 N N . LYS A 1 253 ? -21.865 1.777 16.865 1.00 96.56 253 LYS A N 1
ATOM 1984 C CA . LYS A 1 253 ? -20.801 0.868 17.316 1.00 96.56 253 LYS A CA 1
ATOM 1985 C C . LYS A 1 253 ? -20.266 1.227 18.706 1.00 96.56 253 LYS A C 1
ATOM 1987 O O . LYS A 1 253 ? -19.474 0.471 19.261 1.00 96.56 253 LYS A O 1
ATOM 1992 N N . ARG A 1 254 ? -20.694 2.350 19.297 1.00 97.25 254 ARG A N 1
ATOM 1993 C CA . ARG A 1 254 ? -20.316 2.759 20.659 1.00 97.25 254 ARG A CA 1
ATOM 1994 C C . ARG A 1 254 ? -21.075 1.928 21.687 1.00 97.25 254 ARG A C 1
ATOM 1996 O O . ARG A 1 254 ? -22.131 2.319 22.181 1.00 97.25 254 ARG A O 1
ATOM 2003 N N . THR A 1 255 ? -20.520 0.770 22.010 1.00 97.19 255 THR A N 1
ATOM 2004 C CA . THR A 1 255 ? -21.065 -0.124 23.028 1.00 97.19 255 THR A CA 1
ATOM 2005 C C . THR A 1 255 ? -20.981 0.491 24.433 1.00 97.19 255 THR A C 1
ATOM 2007 O O . THR A 1 255 ? -20.230 1.449 24.664 1.00 97.19 255 THR A O 1
ATOM 2010 N N . PRO A 1 256 ? -21.707 -0.069 25.421 1.00 97.62 256 PRO A N 1
ATOM 2011 C CA . PRO A 1 256 ? -21.551 0.333 26.814 1.00 97.62 256 PRO A CA 1
ATOM 2012 C C . PRO A 1 256 ? -20.117 0.193 27.347 1.00 97.62 256 PRO A C 1
ATOM 2014 O O . PRO A 1 256 ? -19.720 0.995 28.189 1.00 97.62 256 PRO A O 1
ATOM 2017 N N . GLU A 1 257 ? -19.339 -0.787 26.868 1.00 97.38 257 GLU A N 1
ATOM 2018 C CA . GLU A 1 257 ? -17.948 -0.983 27.303 1.00 97.38 257 GLU A CA 1
ATOM 2019 C C . GLU A 1 257 ? -17.043 0.112 26.767 1.00 97.38 257 GLU A C 1
ATOM 2021 O O . GLU A 1 257 ? -16.362 0.771 27.550 1.00 97.38 257 GLU A O 1
ATOM 2026 N N . ILE A 1 258 ? -17.123 0.382 25.462 1.00 98.00 258 ILE A N 1
ATOM 2027 C CA . ILE A 1 258 ? -16.399 1.480 24.817 1.00 98.00 258 ILE A CA 1
ATOM 2028 C C . ILE A 1 258 ? -16.702 2.802 25.522 1.00 98.00 258 ILE A C 1
ATOM 2030 O O . ILE A 1 258 ? -15.785 3.551 25.851 1.00 98.00 258 ILE A O 1
ATOM 2034 N N . CYS A 1 259 ? -17.977 3.086 25.804 1.00 97.88 259 CYS A N 1
ATOM 2035 C CA . CYS A 1 259 ? -18.363 4.321 26.486 1.00 97.88 259 CYS A CA 1
ATOM 2036 C C . CYS A 1 259 ? -17.814 4.393 27.916 1.00 97.88 259 CYS A C 1
ATOM 2038 O O . CYS A 1 259 ? -17.379 5.460 28.346 1.00 97.88 259 CYS A O 1
ATOM 2040 N N . LEU A 1 260 ? -17.807 3.275 28.650 1.00 97.44 260 LEU A N 1
ATOM 2041 C CA . LEU A 1 260 ? -17.267 3.233 30.008 1.00 97.44 260 LEU A CA 1
ATOM 2042 C C . LEU A 1 260 ? -15.753 3.451 30.004 1.00 97.44 260 LEU A C 1
ATOM 2044 O O . LEU A 1 260 ? -15.263 4.281 30.766 1.00 97.44 260 LEU A O 1
ATOM 2048 N N . VAL A 1 261 ? -15.021 2.756 29.131 1.00 97.12 261 VAL A N 1
ATOM 2049 C CA . VAL A 1 261 ? -13.571 2.939 28.970 1.00 97.12 261 VAL A CA 1
ATOM 2050 C C . VAL A 1 261 ? -13.270 4.386 28.580 1.00 97.12 261 VAL A C 1
ATOM 2052 O O . VAL A 1 261 ? -12.419 5.023 29.200 1.00 97.12 261 VAL A O 1
ATOM 2055 N N . ALA A 1 262 ? -14.011 4.940 27.617 1.00 96.94 262 ALA A N 1
ATOM 2056 C CA . ALA A 1 262 ? -13.816 6.306 27.152 1.00 96.94 262 ALA A CA 1
ATOM 2057 C C . ALA A 1 262 ? -14.029 7.311 28.283 1.00 96.94 262 ALA A C 1
ATOM 2059 O O . ALA A 1 262 ? -13.235 8.232 28.429 1.00 96.94 262 ALA A O 1
ATOM 2060 N N . GLU A 1 263 ? -15.044 7.125 29.127 1.00 95.06 263 GLU A N 1
ATOM 2061 C CA . GLU A 1 263 ? -15.288 8.009 30.266 1.00 95.06 263 GLU A CA 1
ATOM 2062 C C . GLU A 1 263 ? -14.162 7.974 31.307 1.00 95.06 263 GLU A C 1
ATOM 2064 O O . GLU A 1 263 ? -13.832 9.007 31.897 1.00 95.06 263 GLU A O 1
ATOM 2069 N N . LYS A 1 264 ? -13.534 6.811 31.524 1.00 94.25 264 LYS A N 1
ATOM 2070 C CA . LYS A 1 264 ? -12.367 6.716 32.413 1.00 94.25 264 LYS A CA 1
ATOM 2071 C C . LYS A 1 264 ? -11.136 7.401 31.815 1.00 94.25 264 LYS A C 1
ATOM 2073 O O . LYS A 1 264 ? -10.386 8.022 32.565 1.00 94.25 264 LYS A O 1
ATOM 2078 N N . LEU A 1 265 ? -10.930 7.284 30.502 1.00 95.25 265 LEU A N 1
ATOM 2079 C CA . LEU A 1 265 ? -9.783 7.876 29.807 1.00 95.25 265 LEU A CA 1
ATOM 2080 C C . LEU A 1 265 ? -9.938 9.390 29.606 1.00 95.25 265 LEU A C 1
ATOM 2082 O O . LEU A 1 265 ? -8.994 10.142 29.840 1.00 95.25 265 LEU A O 1
ATOM 2086 N N . TYR A 1 266 ? -11.132 9.846 29.224 1.00 95.88 266 TYR A N 1
ATOM 2087 C CA . TYR A 1 266 ? -11.397 11.212 28.765 1.00 95.88 266 TYR A CA 1
ATOM 2088 C C . TYR A 1 266 ? -12.568 11.872 29.520 1.00 95.88 266 TYR A C 1
ATOM 2090 O O . TYR A 1 266 ? -13.512 12.353 28.890 1.00 95.88 266 TYR A O 1
ATOM 2098 N N . PRO A 1 267 ? -12.549 11.963 30.863 1.00 93.62 267 PRO A N 1
ATOM 2099 C CA . PRO A 1 267 ? -13.685 12.490 31.633 1.00 93.62 267 PRO A CA 1
ATOM 2100 C C . PRO A 1 267 ? -14.108 13.904 31.192 1.00 93.62 267 PRO A C 1
ATOM 2102 O O . PRO A 1 267 ? -15.295 14.203 31.083 1.00 93.62 267 PRO A O 1
ATOM 2105 N N . GLN A 1 268 ? -13.132 14.738 30.825 1.00 94.31 268 GLN A N 1
ATOM 2106 C CA . GLN A 1 268 ? -13.329 16.103 30.323 1.00 94.31 268 GLN A CA 1
ATOM 2107 C C . GLN A 1 268 ? -14.169 16.171 29.035 1.00 94.31 268 GLN A C 1
ATOM 2109 O O . GLN A 1 268 ? -14.868 17.159 28.805 1.00 94.31 268 GLN A O 1
ATOM 2114 N N . LEU A 1 269 ? -14.108 15.138 28.181 1.00 94.94 269 LEU A N 1
ATOM 2115 C CA . LEU A 1 269 ? -14.923 15.073 26.966 1.00 94.94 269 LEU A CA 1
ATOM 2116 C C . LEU A 1 269 ? -16.404 15.014 27.336 1.00 94.94 269 LEU A C 1
ATOM 2118 O O . LEU A 1 269 ? -17.199 15.758 26.776 1.00 94.94 269 LEU A O 1
ATOM 2122 N N . PHE A 1 270 ? -16.763 14.170 28.300 1.00 92.88 270 PHE A N 1
ATOM 2123 C CA . PHE A 1 270 ? -18.153 13.924 28.680 1.00 92.88 270 PHE A CA 1
ATOM 2124 C C . PHE A 1 270 ? -18.732 15.016 29.581 1.00 92.88 270 PHE A C 1
ATOM 2126 O O . PHE A 1 270 ? -19.938 15.241 29.552 1.00 92.88 270 PHE A O 1
ATOM 2133 N N . GLU A 1 271 ? -17.887 15.744 30.318 1.00 92.62 271 GLU A N 1
ATOM 2134 C CA . GLU A 1 271 ? -18.294 16.972 31.014 1.00 92.62 271 GLU A CA 1
ATOM 2135 C C . GLU A 1 271 ? -18.739 18.060 30.026 1.00 92.62 271 GLU A C 1
ATOM 2137 O O . GLU A 1 271 ? -19.741 18.735 30.252 1.00 92.62 271 GLU A O 1
ATOM 2142 N N . LYS A 1 272 ? -18.012 18.216 28.913 1.00 95.12 272 LYS A N 1
ATOM 2143 C CA . LYS A 1 272 ? -18.304 19.239 27.897 1.00 95.12 272 LYS A CA 1
ATOM 2144 C C . LYS A 1 272 ? -19.333 18.788 26.866 1.00 95.12 272 LYS A C 1
ATOM 2146 O O . LYS A 1 272 ? -20.060 19.622 26.336 1.00 95.12 272 LYS A O 1
ATOM 2151 N N . ARG A 1 273 ? -19.343 17.496 26.543 1.00 95.62 273 ARG A N 1
ATOM 2152 C CA . ARG A 1 273 ? -20.104 16.908 25.438 1.00 95.62 273 ARG A CA 1
ATOM 2153 C C . ARG A 1 273 ? -20.829 15.623 25.853 1.00 95.62 273 ARG A C 1
ATOM 2155 O O . ARG A 1 273 ? -20.527 14.545 25.345 1.00 95.62 273 ARG A O 1
ATOM 2162 N N . PRO A 1 274 ? -21.789 15.674 26.786 1.00 93.56 274 PRO A N 1
ATOM 2163 C CA . PRO A 1 274 ? -22.520 14.480 27.215 1.00 93.56 274 PRO A CA 1
ATOM 2164 C C . PRO A 1 274 ? -23.361 13.838 26.092 1.00 93.56 274 PRO A C 1
ATOM 2166 O O . PRO A 1 274 ? -23.789 12.688 26.214 1.00 93.56 274 PRO A O 1
ATOM 2169 N N . GLU A 1 275 ? -23.612 14.553 24.991 1.00 95.06 275 GLU A N 1
ATOM 2170 C CA . GLU A 1 275 ? -24.373 14.073 23.839 1.00 95.06 275 GLU A CA 1
ATOM 2171 C C . GLU A 1 275 ? -23.646 13.004 23.018 1.00 95.06 275 GLU A C 1
ATOM 2173 O O . GLU A 1 275 ? -24.309 12.251 22.311 1.00 95.06 275 GLU A O 1
ATOM 2178 N N . VAL A 1 276 ? -22.314 12.885 23.125 1.00 95.62 276 VAL A N 1
ATOM 2179 C CA . VAL A 1 276 ? -21.563 11.889 22.337 1.00 95.62 276 VAL A CA 1
ATOM 2180 C C . VAL A 1 276 ? -21.773 10.450 22.820 1.00 95.62 276 VAL A C 1
ATOM 2182 O O . VAL A 1 276 ? -21.458 9.510 22.090 1.00 95.62 276 VAL A O 1
ATOM 2185 N N . ILE A 1 277 ? -22.338 10.262 24.016 1.00 96.44 277 ILE A N 1
ATOM 2186 C CA . ILE A 1 277 ? -22.747 8.944 24.504 1.00 96.44 277 ILE A CA 1
ATOM 2187 C C . ILE A 1 277 ? -24.130 8.615 23.927 1.00 96.44 277 ILE A C 1
ATOM 2189 O O . ILE A 1 277 ? -25.075 9.384 24.163 1.00 96.44 277 ILE A O 1
ATOM 2193 N N . PRO A 1 278 ? -24.295 7.458 23.259 1.00 96.88 278 PRO A N 1
ATOM 2194 C CA . PRO A 1 278 ? -25.579 7.062 22.700 1.00 96.88 278 PRO A CA 1
ATOM 2195 C C . PRO A 1 278 ? -26.686 6.970 23.753 1.00 96.88 278 PRO A C 1
ATOM 2197 O O . PRO A 1 278 ? -26.479 6.558 24.900 1.00 96.88 278 PRO A O 1
ATOM 2200 N N . GLU A 1 279 ? -27.910 7.287 23.345 1.00 95.31 279 GLU A N 1
ATOM 2201 C CA . GLU A 1 279 ? -29.057 7.358 24.254 1.00 95.31 279 GLU A CA 1
ATOM 2202 C C . GLU A 1 279 ? -29.378 6.011 24.921 1.00 95.31 279 GLU A C 1
ATOM 2204 O O . GLU A 1 279 ? -29.695 5.949 26.113 1.00 95.31 279 GLU A O 1
ATOM 2209 N N . HIS A 1 280 ? -29.212 4.916 24.174 1.00 93.12 280 HIS A N 1
ATOM 2210 C CA . HIS A 1 280 ? -29.398 3.556 24.677 1.00 93.12 280 HIS A CA 1
ATOM 2211 C C . HIS A 1 280 ? -28.356 3.171 25.745 1.00 93.12 280 HIS A C 1
ATOM 2213 O O . HIS A 1 280 ? -28.665 2.391 26.647 1.00 93.12 280 HIS A O 1
ATOM 2219 N N . VAL A 1 281 ? -27.146 3.745 25.690 1.00 96.69 281 VAL A N 1
ATOM 2220 C CA . VAL A 1 281 ? -26.114 3.541 26.715 1.00 96.69 281 VAL A CA 1
ATOM 2221 C C . VAL A 1 281 ? -26.473 4.318 27.979 1.00 96.69 281 VAL A C 1
ATOM 2223 O O . VAL A 1 281 ? -26.447 3.737 29.059 1.00 96.69 281 VAL A O 1
ATOM 2226 N N . LYS A 1 282 ? -26.893 5.586 27.857 1.00 94.00 282 LYS A N 1
ATOM 2227 C CA . LYS A 1 282 ? -27.246 6.445 29.008 1.00 94.00 282 LYS A CA 1
ATOM 2228 C C . LYS A 1 282 ? -28.466 5.956 29.790 1.00 94.00 282 LYS A C 1
ATOM 2230 O O . LYS A 1 282 ? -28.500 6.098 31.009 1.00 94.00 282 LYS A O 1
ATOM 2235 N N . LYS A 1 283 ? -29.477 5.421 29.099 1.00 92.44 283 LYS A N 1
ATOM 2236 C CA . LYS A 1 283 ? -30.761 5.011 29.702 1.00 92.44 283 LYS A CA 1
ATOM 2237 C C . LYS A 1 283 ? -30.868 3.508 29.972 1.00 92.44 283 LYS A C 1
ATOM 2239 O O . LYS A 1 283 ? -31.772 3.078 30.685 1.00 92.44 283 LYS A O 1
ATOM 2244 N N . GLY A 1 284 ? -29.986 2.704 29.383 1.00 91.62 284 GLY A N 1
ATOM 2245 C CA . GLY A 1 284 ? -30.010 1.251 29.518 1.00 91.62 284 GLY A CA 1
ATOM 2246 C C . GLY A 1 284 ? -29.546 0.763 30.891 1.00 91.62 284 GLY A C 1
ATOM 2247 O O . GLY A 1 284 ? -28.852 1.463 31.620 1.00 91.62 284 GLY A O 1
ATOM 2248 N N . CYS A 1 285 ? -29.887 -0.480 31.232 1.00 93.00 285 CYS A N 1
ATOM 2249 C CA . CYS A 1 285 ? -29.258 -1.195 32.341 1.00 93.00 285 CYS A CA 1
ATOM 2250 C C . CYS A 1 285 ? -28.050 -1.965 31.798 1.00 93.00 285 CYS A C 1
ATOM 2252 O O . CYS A 1 285 ? -28.189 -3.070 31.273 1.00 93.00 285 CYS A O 1
ATOM 2254 N N . ASN A 1 286 ? -26.876 -1.347 31.852 1.00 95.69 286 ASN A N 1
ATOM 2255 C CA . ASN A 1 286 ? -25.648 -1.848 31.243 1.00 95.69 286 ASN A CA 1
ATOM 2256 C C . ASN A 1 286 ? -24.445 -1.523 32.143 1.00 95.69 286 ASN A C 1
ATOM 2258 O O . ASN A 1 286 ? -24.596 -0.897 33.191 1.00 95.69 286 ASN A O 1
ATOM 2262 N N . ILE A 1 287 ? -23.246 -1.951 31.751 1.00 96.12 287 ILE A N 1
ATOM 2263 C CA . ILE A 1 287 ? -22.024 -1.699 32.530 1.00 96.12 287 ILE A CA 1
ATOM 2264 C C . ILE A 1 287 ? -21.726 -0.207 32.726 1.00 96.12 287 ILE A C 1
ATOM 2266 O O . ILE A 1 287 ? -21.234 0.177 33.784 1.00 96.12 287 ILE A O 1
ATOM 2270 N N . TYR A 1 288 ? -22.073 0.646 31.760 1.00 96.69 288 TYR A N 1
ATOM 2271 C CA . TYR A 1 288 ? -21.858 2.088 31.857 1.00 9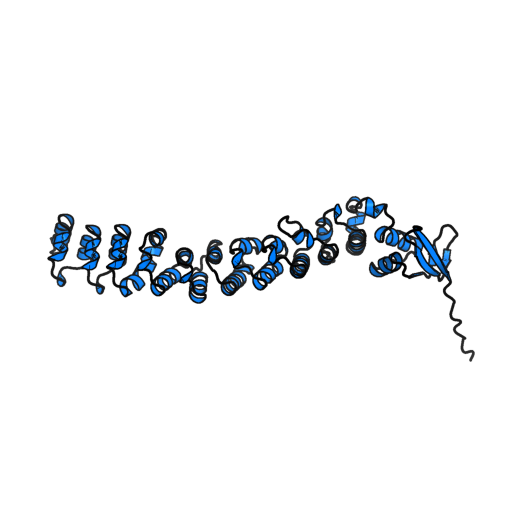6.69 288 TYR A CA 1
ATOM 2272 C C . TYR A 1 288 ? -22.719 2.700 32.970 1.00 96.69 288 TYR A C 1
ATOM 2274 O O . TYR A 1 288 ? -22.206 3.334 33.896 1.00 96.69 288 TYR A O 1
ATOM 2282 N N . THR A 1 289 ? -24.031 2.450 32.941 1.00 95.94 289 THR A N 1
ATOM 2283 C CA . THR A 1 289 ? -24.945 2.951 33.977 1.00 95.94 289 THR A CA 1
ATOM 2284 C C . THR A 1 289 ? -24.709 2.279 35.324 1.00 95.94 289 THR A C 1
ATOM 2286 O O . THR A 1 289 ? -24.766 2.960 36.348 1.00 95.94 289 THR A O 1
ATOM 2289 N N . LEU A 1 290 ? -24.335 0.993 35.340 1.00 95.94 290 LEU A N 1
ATOM 2290 C CA . LEU A 1 290 ? -23.923 0.304 36.562 1.00 95.94 290 LEU A CA 1
ATOM 2291 C C . LEU A 1 290 ? -22.719 0.992 37.211 1.00 95.94 290 LEU A C 1
ATOM 2293 O O . LEU A 1 290 ? -22.752 1.204 38.421 1.00 95.94 290 LEU A O 1
ATOM 2297 N N . SER A 1 291 ? -21.689 1.373 36.440 1.00 96.31 291 SER A N 1
ATOM 2298 C CA . SER A 1 291 ? -20.540 2.117 36.977 1.00 96.31 291 SER A CA 1
ATOM 2299 C C . SER A 1 291 ? -21.008 3.390 37.671 1.00 96.31 291 SER A C 1
ATOM 2301 O O . SER A 1 291 ? -20.627 3.636 38.810 1.00 96.31 291 SER A O 1
ATOM 2303 N N . LYS A 1 292 ? -21.870 4.185 37.028 1.00 94.06 292 LYS A N 1
ATOM 2304 C CA . LYS A 1 292 ? -22.387 5.431 37.613 1.00 94.06 292 LYS A CA 1
ATOM 2305 C C . LYS A 1 292 ? -23.157 5.196 38.907 1.00 94.06 292 LYS A C 1
ATOM 2307 O O . LYS A 1 292 ? -22.921 5.891 39.894 1.00 94.06 292 LYS A O 1
ATOM 2312 N N . THR A 1 293 ? -24.057 4.214 38.921 1.00 94.25 293 THR A N 1
ATOM 2313 C CA . THR A 1 293 ? -24.830 3.880 40.122 1.00 94.25 293 THR A CA 1
ATOM 2314 C C . THR A 1 293 ? -23.926 3.380 41.243 1.00 94.25 293 THR A C 1
ATOM 2316 O O . THR A 1 293 ? -24.090 3.789 42.391 1.00 94.25 293 THR A O 1
ATOM 2319 N N . LEU A 1 294 ? -22.950 2.533 40.916 1.00 94.62 294 LEU A N 1
ATOM 2320 C CA . LEU A 1 294 ? -22.006 1.976 41.873 1.00 94.62 294 LEU A CA 1
ATOM 2321 C C . LEU A 1 294 ? -21.129 3.075 42.493 1.00 94.62 294 LEU A C 1
ATOM 2323 O O . LEU A 1 294 ? -21.033 3.155 43.716 1.00 94.62 294 LEU A O 1
ATOM 2327 N N . GLU A 1 295 ? -20.553 3.955 41.673 1.00 94.88 295 GLU A N 1
ATOM 2328 C CA . GLU A 1 295 ? -19.722 5.072 42.137 1.00 94.88 295 GLU A CA 1
ATOM 2329 C C . GLU A 1 295 ? -20.526 6.074 42.977 1.00 94.88 295 GLU A C 1
ATOM 2331 O O . GLU A 1 295 ? -20.051 6.525 44.019 1.00 94.88 295 GLU A O 1
ATOM 2336 N N . GLY A 1 296 ? -21.773 6.370 42.593 1.00 93.94 296 GLY A N 1
ATOM 2337 C CA . GLY A 1 296 ? -22.669 7.224 43.378 1.00 93.94 296 GLY A CA 1
ATOM 2338 C C . GLY A 1 296 ? -23.075 6.606 44.721 1.00 93.94 296 GLY A C 1
ATOM 2339 O O . GLY A 1 296 ? -23.145 7.303 45.734 1.00 93.94 296 GLY A O 1
ATOM 2340 N N . ALA A 1 297 ? -23.302 5.289 44.760 1.00 93.88 297 ALA A N 1
ATOM 2341 C CA . ALA A 1 297 ? -23.718 4.587 45.971 1.00 93.88 297 ALA A CA 1
ATOM 2342 C C . ALA A 1 297 ? -22.572 4.369 46.970 1.00 93.88 297 ALA A C 1
ATOM 2344 O O . ALA A 1 297 ? -22.815 4.315 48.180 1.00 93.88 297 ALA A O 1
ATOM 2345 N N . THR A 1 298 ? -21.329 4.230 46.507 1.00 94.12 298 THR A N 1
ATOM 2346 C CA . THR A 1 298 ? -20.179 3.953 47.387 1.00 94.12 298 THR A CA 1
ATOM 2347 C C . THR A 1 298 ? -19.265 5.156 47.600 1.00 94.12 298 THR A C 1
ATOM 2349 O O . THR A 1 298 ? -18.516 5.177 48.579 1.00 94.12 298 THR A O 1
ATOM 2352 N N . GLY A 1 299 ? -19.319 6.159 46.718 1.00 91.94 299 GLY A N 1
ATOM 2353 C CA . GLY A 1 299 ? -18.396 7.294 46.698 1.00 91.94 299 GLY A CA 1
ATOM 2354 C C . GLY A 1 299 ? -16.967 6.921 46.285 1.00 91.94 299 GLY A C 1
ATOM 2355 O O . GLY A 1 299 ? -16.051 7.712 46.498 1.00 91.94 299 GLY A O 1
ATOM 2356 N N . LYS A 1 300 ? -16.752 5.714 45.744 1.00 93.25 300 LYS A N 1
ATOM 2357 C CA . LYS A 1 300 ? -15.454 5.235 45.246 1.00 93.25 300 LYS A CA 1
ATOM 2358 C C . LYS A 1 300 ? -15.508 5.096 43.731 1.00 93.25 300 LYS A C 1
ATOM 2360 O O . LYS A 1 300 ? -16.547 4.714 43.212 1.00 93.25 300 LYS A O 1
ATOM 2365 N N . LYS A 1 301 ? -14.392 5.366 43.049 1.00 93.06 301 LYS A N 1
ATOM 2366 C CA . LYS A 1 301 ? -14.229 5.040 41.626 1.00 93.06 301 LYS A CA 1
ATOM 2367 C C . LYS A 1 301 ? -13.875 3.566 41.459 1.00 93.06 301 LYS A C 1
ATOM 2369 O O . LYS A 1 301 ? -13.170 3.024 42.310 1.00 93.06 301 LYS A O 1
ATOM 2374 N N . TYR A 1 302 ? -14.335 2.974 40.365 1.00 93.88 302 TYR A N 1
ATOM 2375 C CA . TYR A 1 302 ? -14.046 1.586 40.002 1.00 93.88 302 TYR A CA 1
ATOM 2376 C C . TYR A 1 302 ? -13.418 1.512 38.620 1.00 93.88 302 TYR A C 1
ATOM 2378 O O . TYR A 1 302 ? -13.741 2.322 37.740 1.00 93.88 302 TYR A O 1
ATOM 2386 N N . ASP A 1 303 ? -12.530 0.540 38.437 1.00 93.94 303 ASP A N 1
ATOM 2387 C CA . ASP A 1 303 ? -12.011 0.220 37.115 1.00 93.94 303 ASP A CA 1
ATOM 2388 C C . ASP A 1 303 ? -13.066 -0.513 36.261 1.00 93.94 303 ASP A C 1
ATOM 2390 O O . ASP A 1 303 ? -14.118 -0.954 36.739 1.00 93.94 303 ASP A O 1
ATOM 2394 N N . VAL A 1 304 ? -12.815 -0.583 34.954 1.00 95.00 304 VAL A N 1
ATOM 2395 C CA . VAL A 1 304 ? -13.748 -1.174 33.982 1.00 95.00 304 VAL A CA 1
ATOM 2396 C C . VAL A 1 304 ? -13.974 -2.662 34.276 1.00 95.00 304 VAL A C 1
ATOM 2398 O O . VAL A 1 304 ? -15.110 -3.133 34.213 1.00 95.00 304 VAL A O 1
ATOM 2401 N N . GLU A 1 305 ? -12.927 -3.388 34.668 1.00 95.31 305 GLU A N 1
ATOM 2402 C CA . GLU A 1 305 ? -12.967 -4.828 34.932 1.00 95.31 305 GLU A CA 1
ATOM 2403 C C . GLU A 1 305 ? -13.729 -5.167 36.219 1.00 95.31 305 GLU A C 1
ATOM 2405 O O . GLU A 1 305 ? -14.434 -6.175 36.291 1.00 95.31 305 GLU A O 1
ATOM 2410 N N . GLU A 1 306 ? -13.648 -4.319 37.243 1.00 95.25 306 GLU A N 1
ATOM 2411 C CA . GLU A 1 306 ? -14.440 -4.403 38.467 1.00 95.25 306 GLU A CA 1
ATOM 2412 C C . GLU A 1 306 ? -15.932 -4.300 38.173 1.00 95.25 306 GLU A C 1
ATOM 2414 O O . GLU A 1 306 ? -16.717 -5.133 38.645 1.00 95.25 306 GLU A O 1
ATOM 2419 N N . VAL A 1 307 ? -16.320 -3.311 37.367 1.00 96.19 307 VAL A N 1
ATOM 2420 C CA . VAL A 1 307 ? -17.716 -3.098 36.975 1.00 96.19 307 VAL A CA 1
ATOM 2421 C C . VAL A 1 307 ? -18.197 -4.232 36.074 1.00 96.19 307 VAL A C 1
ATOM 2423 O O . VAL A 1 307 ? -19.269 -4.790 36.314 1.00 96.19 307 VAL A O 1
ATOM 2426 N N . LYS A 1 308 ? -17.394 -4.625 35.080 1.00 95.38 308 LYS A N 1
ATOM 2427 C CA . LYS A 1 308 ? -17.703 -5.719 34.150 1.00 95.38 308 LYS A CA 1
ATOM 2428 C C . LYS A 1 308 ? -17.880 -7.046 34.883 1.00 95.38 308 LYS A C 1
ATOM 2430 O O . LYS A 1 308 ? -18.866 -7.749 34.665 1.00 95.38 308 LYS A O 1
ATOM 2435 N N . ARG A 1 309 ? -16.985 -7.364 35.823 1.00 95.88 309 ARG A N 1
ATOM 2436 C CA . ARG A 1 309 ? -17.099 -8.545 36.689 1.00 95.88 309 ARG A CA 1
ATOM 2437 C C . ARG A 1 309 ? -18.387 -8.523 37.503 1.00 95.88 309 ARG A C 1
ATOM 2439 O O . ARG A 1 309 ? -19.052 -9.551 37.584 1.00 95.88 309 ARG A O 1
ATOM 2446 N N . LEU A 1 310 ? -18.742 -7.388 38.106 1.00 96.06 310 LEU A N 1
ATOM 2447 C CA . LEU A 1 310 ? -19.978 -7.267 38.881 1.00 96.06 310 LEU A CA 1
ATOM 2448 C C . LEU A 1 310 ? -21.223 -7.440 37.997 1.00 96.06 310 LEU A C 1
ATOM 2450 O O . LEU A 1 310 ? -22.129 -8.181 38.369 1.00 96.06 310 LEU A O 1
ATOM 2454 N N . TYR A 1 311 ? -21.249 -6.809 36.821 1.00 95.12 311 TYR A N 1
ATOM 2455 C CA . TYR A 1 311 ? -22.367 -6.900 35.876 1.00 95.12 311 TYR A CA 1
ATOM 2456 C C . TYR A 1 311 ? -22.597 -8.327 35.367 1.00 95.12 311 TYR A C 1
ATOM 2458 O O . TYR A 1 311 ? -23.735 -8.752 35.180 1.00 95.12 311 TYR A O 1
ATOM 2466 N N . ASN A 1 312 ? -21.518 -9.097 35.211 1.00 94.06 312 ASN A N 1
ATOM 2467 C CA . ASN A 1 312 ? -21.557 -10.495 34.783 1.00 94.06 312 ASN A CA 1
ATOM 2468 C C . ASN A 1 312 ? -21.813 -11.489 35.936 1.00 94.06 312 ASN A C 1
ATOM 2470 O O . ASN A 1 312 ? -21.479 -12.667 35.823 1.00 94.06 312 ASN A O 1
ATOM 2474 N N . GLY A 1 313 ? -22.406 -11.038 37.048 1.00 92.44 313 GLY A N 1
ATOM 2475 C CA . GLY A 1 313 ? -22.800 -11.891 38.179 1.00 92.44 313 GLY A CA 1
ATOM 2476 C C . GLY A 1 313 ? -21.684 -12.172 39.189 1.00 92.44 313 GLY A C 1
ATOM 2477 O O . GLY A 1 313 ? -21.861 -12.962 40.118 1.00 92.44 313 GLY A O 1
ATOM 2478 N N . GLY A 1 314 ? -20.530 -11.522 39.032 1.00 93.75 314 GLY A N 1
ATOM 2479 C CA . GLY A 1 314 ? -19.479 -11.508 40.035 1.00 93.75 314 GLY A CA 1
ATOM 2480 C C . GLY A 1 314 ? -19.866 -10.692 41.268 1.00 93.75 314 GLY A C 1
ATOM 2481 O O . GLY A 1 314 ? -21.010 -10.292 41.478 1.00 93.75 314 GLY A O 1
ATOM 2482 N N . THR A 1 315 ? -18.880 -10.447 42.127 1.00 93.38 315 THR A N 1
ATOM 2483 C CA . THR A 1 315 ? -19.119 -9.785 43.413 1.00 93.38 315 THR A CA 1
ATOM 2484 C C . THR A 1 315 ? -18.090 -8.715 43.682 1.00 93.38 315 THR A C 1
ATOM 2486 O O . THR A 1 315 ? -16.922 -8.888 43.330 1.00 93.38 315 THR A O 1
ATOM 2489 N N . LEU A 1 316 ? -18.498 -7.679 44.405 1.00 93.38 316 LEU A N 1
ATOM 2490 C CA . LEU A 1 316 ? -17.622 -6.597 44.824 1.00 93.38 316 LEU A CA 1
ATOM 2491 C C . LEU A 1 316 ? -17.725 -6.373 46.334 1.00 93.38 316 LEU A C 1
ATOM 2493 O O . LEU A 1 316 ? -18.788 -6.530 46.932 1.00 93.38 316 LEU A O 1
ATOM 2497 N N . ARG A 1 317 ? -16.614 -6.018 46.980 1.00 92.62 317 ARG A N 1
ATOM 2498 C CA . ARG A 1 317 ? -16.618 -5.620 48.390 1.00 92.62 317 ARG A CA 1
ATOM 2499 C C . ARG A 1 317 ? -16.850 -4.116 48.493 1.00 92.62 317 ARG A C 1
ATOM 2501 O O . ARG A 1 317 ? -16.057 -3.334 47.980 1.00 92.62 317 ARG A O 1
ATOM 2508 N N . ALA A 1 318 ? -17.884 -3.720 49.227 1.00 90.88 318 ALA A N 1
ATOM 2509 C CA . ALA A 1 318 ? -18.162 -2.327 49.544 1.00 90.88 318 ALA A CA 1
ATOM 2510 C C . ALA A 1 318 ? -18.105 -2.107 51.061 1.00 90.88 318 ALA A C 1
ATOM 2512 O O . ALA A 1 318 ? -18.903 -2.660 51.821 1.00 90.88 318 ALA A O 1
ATOM 2513 N N . ASP A 1 319 ? -17.169 -1.271 51.516 1.00 91.25 319 ASP A N 1
ATOM 2514 C CA . ASP A 1 319 ? -17.085 -0.891 52.936 1.00 91.25 319 ASP A CA 1
ATOM 2515 C C . ASP A 1 319 ? -18.296 -0.047 53.355 1.00 91.25 319 ASP A C 1
ATOM 2517 O O . ASP A 1 319 ? -18.745 -0.112 54.500 1.00 91.25 319 ASP A O 1
ATOM 2521 N N . ARG A 1 320 ? -18.845 0.713 52.403 1.00 92.56 320 ARG A N 1
ATOM 2522 C CA . ARG A 1 320 ? -20.028 1.556 52.540 1.00 92.56 320 ARG A CA 1
ATOM 2523 C C . ARG A 1 320 ? -20.824 1.524 51.236 1.00 92.56 320 ARG A C 1
ATOM 2525 O O . ARG A 1 320 ? -20.233 1.652 50.169 1.00 92.56 320 ARG A O 1
ATOM 2532 N N . PHE A 1 321 ? -22.141 1.387 51.341 1.00 95.00 321 PHE A N 1
ATOM 2533 C CA . PHE A 1 321 ? -23.066 1.424 50.211 1.00 95.00 321 PHE A CA 1
ATOM 2534 C C . PHE A 1 321 ? -24.358 2.138 50.622 1.00 95.00 321 PHE A C 1
ATOM 2536 O O . PHE A 1 321 ? -24.978 1.776 51.623 1.00 95.00 321 PHE A O 1
ATOM 2543 N N . ILE A 1 322 ? -24.751 3.167 49.880 1.00 93.31 322 ILE A N 1
ATOM 2544 C CA . ILE A 1 322 ? -25.965 3.947 50.125 1.00 93.31 322 ILE A CA 1
ATOM 2545 C C . ILE A 1 322 ? -27.127 3.288 49.380 1.00 93.31 322 ILE A C 1
ATOM 2547 O O . ILE A 1 322 ? -27.055 3.066 48.175 1.00 93.31 322 ILE A O 1
ATOM 2551 N N . THR A 1 323 ? -28.201 2.979 50.101 1.00 89.88 323 THR A N 1
ATOM 2552 C CA . THR A 1 323 ? -29.452 2.441 49.548 1.00 89.88 323 THR A CA 1
ATOM 2553 C C . THR A 1 323 ? -30.629 3.328 49.969 1.00 89.88 323 THR A C 1
ATOM 2555 O O . THR A 1 323 ? -30.486 4.082 50.938 1.00 89.88 323 THR A O 1
ATOM 2558 N N . PRO A 1 324 ? -31.810 3.220 49.327 1.00 86.31 324 PRO A N 1
ATOM 2559 C CA . PRO A 1 324 ? -33.014 3.921 49.785 1.00 86.31 324 PRO A CA 1
ATOM 2560 C C . PRO A 1 324 ? -33.377 3.621 51.250 1.00 86.31 324 PRO A C 1
ATOM 2562 O O . PRO A 1 324 ? -33.902 4.483 51.944 1.00 86.31 324 PRO A O 1
ATOM 2565 N N . GLY A 1 325 ? -33.048 2.418 51.741 1.00 85.38 325 GLY A N 1
ATOM 2566 C CA . GLY A 1 325 ? -33.273 1.989 53.126 1.00 85.38 325 GLY A CA 1
ATOM 2567 C C . GLY A 1 325 ? -32.171 2.386 54.117 1.00 85.38 325 GLY A C 1
ATOM 2568 O O . GLY A 1 325 ? -32.202 1.946 55.264 1.00 85.38 325 GLY A O 1
ATOM 2569 N N . GLY A 1 326 ? -31.182 3.180 53.697 1.00 90.31 326 GLY A N 1
ATOM 2570 C CA . GLY A 1 326 ? -30.076 3.641 54.536 1.00 90.31 326 GLY A CA 1
ATOM 2571 C C . GLY A 1 326 ? -28.700 3.157 54.076 1.00 90.31 326 GLY A C 1
ATOM 2572 O O . GLY A 1 326 ? -28.520 2.596 52.993 1.00 90.31 326 GLY A O 1
ATOM 2573 N N . THR A 1 327 ? -27.686 3.419 54.903 1.00 92.25 327 THR A N 1
ATOM 2574 C CA . THR A 1 327 ? -26.290 3.087 54.584 1.00 92.25 327 THR A CA 1
ATOM 2575 C C . THR A 1 327 ? -25.921 1.701 55.102 1.00 92.25 327 THR A C 1
ATOM 2577 O O . THR A 1 327 ? -25.862 1.478 56.311 1.00 92.25 327 THR A O 1
ATOM 2580 N N . LEU A 1 328 ? -25.582 0.792 54.191 1.00 92.12 328 LEU A N 1
ATOM 2581 C CA . LEU A 1 328 ? -25.025 -0.516 54.514 1.00 92.12 328 LEU A CA 1
ATOM 2582 C C . LEU A 1 328 ? -23.501 -0.421 54.651 1.00 92.12 328 LEU A C 1
ATOM 2584 O O . LEU A 1 328 ? -22.840 0.296 53.897 1.00 92.12 328 LEU A O 1
ATOM 2588 N N . ARG A 1 329 ? -22.925 -1.155 55.609 1.00 91.75 329 ARG A N 1
ATOM 2589 C CA . ARG A 1 329 ? -21.470 -1.221 55.828 1.00 91.75 329 ARG A CA 1
ATOM 2590 C C . ARG A 1 329 ? -20.948 -2.643 55.681 1.00 91.75 329 ARG A C 1
ATOM 2592 O O . ARG A 1 329 ? -21.652 -3.585 56.043 1.00 91.75 329 ARG A O 1
ATOM 2599 N N . ASN A 1 330 ? -19.712 -2.772 55.198 1.00 91.88 330 ASN A N 1
ATOM 2600 C CA . ASN A 1 330 ? -18.987 -4.037 55.027 1.00 91.88 330 ASN A CA 1
ATOM 2601 C C . ASN A 1 330 ? -19.826 -5.120 54.331 1.00 91.88 330 ASN A C 1
ATOM 2603 O O . ASN A 1 330 ? -20.051 -6.205 54.871 1.00 91.88 330 ASN A O 1
ATOM 2607 N N . GLN A 1 331 ? -20.312 -4.806 53.133 1.00 92.19 331 GLN A N 1
ATOM 2608 C CA . GLN A 1 331 ? -21.141 -5.705 52.341 1.00 92.19 331 GLN A CA 1
ATOM 2609 C C . GLN A 1 331 ? -20.352 -6.332 51.199 1.00 92.19 331 GLN A C 1
ATOM 2611 O O . GLN A 1 331 ? -19.483 -5.710 50.585 1.00 92.19 331 GLN A O 1
ATOM 2616 N N . LYS A 1 332 ? -20.715 -7.571 50.884 1.00 94.44 332 LYS A N 1
ATOM 2617 C CA . LYS A 1 332 ? -20.462 -8.177 49.585 1.00 94.44 332 LYS A CA 1
ATOM 2618 C C . LYS A 1 332 ? -21.659 -7.856 48.692 1.00 94.44 332 LYS A C 1
ATOM 2620 O O . LYS A 1 332 ? -22.781 -8.231 49.028 1.00 94.44 332 LYS A O 1
ATOM 2625 N N . VAL A 1 333 ? -21.405 -7.120 47.621 1.00 94.88 333 VAL A N 1
ATOM 2626 C CA . VAL A 1 333 ? -22.384 -6.599 46.667 1.00 94.88 333 VAL A CA 1
ATOM 2627 C C . VAL A 1 333 ? -22.443 -7.527 45.461 1.00 94.88 333 VAL A C 1
ATOM 2629 O O . VAL A 1 333 ? -21.403 -7.957 44.958 1.00 94.88 333 VAL A O 1
ATOM 2632 N N . TYR A 1 334 ? -23.659 -7.807 45.014 1.00 95.38 334 TYR A N 1
ATOM 2633 C CA . TYR A 1 334 ? -23.981 -8.558 43.807 1.00 95.38 334 TYR A CA 1
ATOM 2634 C C . TYR A 1 334 ? -24.925 -7.706 42.965 1.00 95.38 334 TYR A C 1
ATOM 2636 O O . TYR A 1 334 ? -25.680 -6.898 43.514 1.00 95.38 334 TYR A O 1
ATOM 2644 N N . PHE A 1 335 ? -24.912 -7.914 41.654 1.00 96.00 335 PHE A N 1
ATOM 2645 C CA . PHE A 1 335 ? -25.830 -7.255 40.740 1.00 96.00 335 PHE A CA 1
ATOM 2646 C C . PHE A 1 335 ? -26.567 -8.297 39.899 1.00 96.00 335 PHE A C 1
ATOM 2648 O O . PHE A 1 335 ? -25.940 -9.158 39.283 1.00 96.00 335 PHE A O 1
ATOM 2655 N N . ASP A 1 336 ? -27.896 -8.229 39.904 1.00 92.81 336 ASP A N 1
ATOM 2656 C CA . ASP A 1 336 ? -28.759 -9.071 39.080 1.00 92.81 336 ASP A CA 1
ATOM 2657 C C . ASP A 1 336 ? -29.189 -8.269 37.847 1.00 92.81 336 ASP A C 1
ATOM 2659 O O . ASP A 1 336 ? -29.935 -7.295 37.958 1.00 92.81 336 ASP A O 1
ATOM 2663 N N . LYS A 1 337 ? -28.704 -8.665 36.665 1.00 90.75 337 LYS A N 1
ATOM 2664 C CA . LYS A 1 337 ? -28.991 -7.973 35.399 1.00 90.75 337 LYS A CA 1
ATOM 2665 C C . LYS A 1 337 ? -30.447 -8.115 34.940 1.00 90.75 337 LYS A C 1
ATOM 2667 O O . LYS A 1 337 ? -30.932 -7.243 34.223 1.00 90.75 337 LYS A O 1
ATOM 2672 N N . GLU A 1 338 ? -31.133 -9.191 35.330 1.00 89.38 338 GLU A N 1
ATOM 2673 C CA . GLU A 1 338 ? -32.525 -9.437 34.936 1.00 89.38 338 GLU A CA 1
ATOM 2674 C C . GLU A 1 338 ? -33.471 -8.612 35.802 1.00 89.38 338 GLU A C 1
ATOM 2676 O O . GLU A 1 338 ? -34.369 -7.944 35.288 1.00 89.38 338 GLU A O 1
ATOM 2681 N N . LYS A 1 339 ? -33.213 -8.589 37.114 1.00 92.00 339 LYS A N 1
ATOM 2682 C CA . LYS A 1 339 ? -33.983 -7.785 38.075 1.00 92.00 339 LYS A CA 1
ATOM 2683 C C . LYS A 1 339 ? -33.570 -6.319 38.096 1.00 92.00 339 LYS A C 1
ATOM 2685 O O . LYS A 1 339 ? -34.351 -5.481 38.526 1.00 92.00 339 LYS A O 1
ATOM 2690 N N . LYS A 1 340 ? -32.369 -6.005 37.599 1.00 92.25 340 LYS A N 1
ATOM 2691 C CA . LYS A 1 340 ? -31.747 -4.669 37.622 1.00 92.25 340 LYS A CA 1
ATOM 2692 C C . LYS A 1 340 ? -31.552 -4.145 39.047 1.00 92.25 340 LYS A C 1
ATOM 2694 O O . LYS A 1 340 ? -31.688 -2.951 39.308 1.00 92.25 340 LYS A O 1
ATOM 2699 N N . GLU A 1 341 ? -31.226 -5.044 39.969 1.00 92.00 341 GLU A N 1
ATOM 2700 C CA . GLU A 1 341 ? -31.173 -4.767 41.404 1.00 92.00 341 GLU A CA 1
ATOM 2701 C C . GLU A 1 341 ? -29.849 -5.211 42.025 1.00 92.00 341 GLU A C 1
ATOM 2703 O O . GLU A 1 341 ? -29.229 -6.201 41.623 1.00 92.00 341 GLU A O 1
ATOM 2708 N N . PHE A 1 342 ? -29.433 -4.481 43.060 1.00 93.69 342 PHE A N 1
ATOM 2709 C CA . PHE A 1 342 ? -28.335 -4.898 43.920 1.00 93.69 342 PHE A CA 1
ATOM 2710 C C . PHE A 1 342 ? -28.840 -5.826 45.017 1.00 93.69 342 PHE A C 1
ATOM 2712 O O . PHE A 1 342 ? -29.855 -5.558 45.659 1.00 93.69 342 PHE A O 1
ATOM 2719 N N . SER A 1 343 ? -28.068 -6.868 45.305 1.00 93.06 343 SER A N 1
ATOM 2720 C CA . SER A 1 343 ? -28.247 -7.669 46.514 1.00 93.06 343 SER A CA 1
ATOM 2721 C C . SER A 1 343 ? -26.979 -7.668 47.363 1.00 93.06 343 SER A C 1
ATOM 2723 O O . SER A 1 343 ? -25.868 -7.427 46.881 1.00 93.06 343 SER A O 1
ATOM 2725 N N . PHE A 1 344 ? -27.156 -7.883 48.667 1.00 93.81 344 PHE A N 1
ATOM 2726 C CA . PHE A 1 344 ? -26.119 -7.647 49.666 1.00 93.81 344 PHE A CA 1
ATOM 2727 C C . PHE A 1 344 ? -25.980 -8.838 50.609 1.00 93.81 344 PHE A C 1
ATOM 2729 O O . PHE A 1 344 ? -26.970 -9.418 51.056 1.00 93.81 344 PHE A O 1
ATOM 2736 N N . LYS A 1 345 ? -24.736 -9.178 50.952 1.00 92.56 345 LYS A N 1
ATOM 2737 C CA . LYS A 1 345 ? -24.415 -10.162 51.989 1.00 92.56 345 LYS A CA 1
ATOM 2738 C C . LYS A 1 345 ? -23.397 -9.576 52.974 1.00 92.56 345 LYS A C 1
ATOM 2740 O O . LYS A 1 345 ? -22.304 -9.211 52.531 1.00 92.56 345 LYS A O 1
ATOM 2745 N N . PRO A 1 346 ? -23.684 -9.545 54.290 1.00 89.25 346 PRO A N 1
ATOM 2746 C CA . PRO A 1 346 ? -22.735 -9.047 55.279 1.00 89.25 346 PRO A CA 1
ATOM 2747 C C . PRO A 1 346 ? -21.423 -9.833 55.247 1.00 89.25 346 PRO A C 1
ATOM 2749 O O . PRO A 1 346 ? -21.422 -11.068 55.284 1.00 89.25 346 PRO A O 1
ATOM 2752 N N . LEU A 1 347 ? -20.294 -9.125 55.207 1.00 84.06 347 LEU A N 1
ATOM 2753 C CA . LEU A 1 347 ? -18.980 -9.731 55.390 1.00 84.06 347 LEU A CA 1
ATOM 2754 C C . LEU A 1 347 ? -18.784 -9.980 56.889 1.00 84.06 347 LEU A C 1
ATOM 2756 O O . LEU A 1 347 ? -18.772 -9.041 57.684 1.00 84.06 347 LEU A O 1
ATOM 2760 N N . LYS A 1 348 ? -18.663 -11.250 57.298 1.00 75.81 348 LYS A N 1
ATOM 2761 C CA . LYS A 1 348 ? -18.349 -11.592 58.693 1.00 75.81 348 LYS A CA 1
ATOM 2762 C C . LYS A 1 348 ? -17.019 -10.927 59.064 1.00 75.81 348 LYS A C 1
ATOM 2764 O O . LYS A 1 348 ? -16.022 -11.149 58.383 1.00 75.81 348 LYS A O 1
ATOM 2769 N N . GLN A 1 349 ? -16.994 -10.133 60.136 1.00 56.84 349 GLN A N 1
ATOM 2770 C CA . GLN A 1 349 ? -15.732 -9.703 60.735 1.00 56.84 349 GLN A CA 1
ATOM 2771 C C . GLN A 1 349 ? -15.009 -10.956 61.233 1.00 56.84 349 GLN A C 1
ATOM 2773 O O . GLN A 1 349 ? -15.503 -11.635 62.137 1.00 56.84 349 GLN A O 1
ATOM 2778 N N . GLU A 1 350 ? -13.845 -11.272 60.666 1.00 47.41 350 GLU A N 1
ATOM 2779 C CA . GLU A 1 350 ? -12.898 -12.127 61.369 1.00 47.41 350 GLU A CA 1
ATOM 2780 C C . GLU A 1 350 ? -12.585 -11.432 62.690 1.00 47.41 350 GLU A C 1
ATOM 2782 O O . GLU A 1 350 ? -11.949 -10.376 62.732 1.00 47.41 350 GLU A O 1
ATOM 2787 N N . LYS A 1 351 ? -13.079 -12.003 63.791 1.00 43.34 351 LYS A N 1
ATOM 2788 C CA . LYS A 1 351 ? -12.574 -11.671 65.115 1.00 43.34 351 LYS A CA 1
ATOM 2789 C C . LYS A 1 351 ? -11.084 -11.996 65.078 1.00 43.34 351 LYS A C 1
ATOM 2791 O O . LYS A 1 351 ? -10.712 -13.150 65.280 1.00 43.34 351 LYS A O 1
ATOM 2796 N N . ARG A 1 352 ? -10.229 -10.993 64.851 1.00 44.53 352 ARG A N 1
ATOM 2797 C CA . ARG A 1 352 ? -8.849 -11.046 65.329 1.00 44.53 352 ARG A CA 1
ATOM 2798 C C . ARG A 1 352 ? -8.973 -11.309 66.824 1.00 44.53 352 ARG A C 1
ATOM 2800 O O . ARG A 1 352 ? -9.326 -10.409 67.583 1.00 44.53 352 ARG A O 1
ATOM 2807 N N . LYS A 1 353 ? -8.795 -12.570 67.233 1.00 42.78 353 LYS A N 1
ATOM 2808 C CA . LYS A 1 353 ? -8.562 -12.915 68.631 1.00 42.78 353 LYS A CA 1
ATOM 2809 C C . LYS A 1 353 ? -7.335 -12.104 69.015 1.00 42.78 353 LYS A C 1
ATOM 2811 O O . LYS A 1 353 ? -6.230 -12.424 68.590 1.00 42.78 353 LYS A O 1
ATOM 2816 N N . GLY A 1 354 ? -7.557 -10.996 69.716 1.00 40.91 354 GLY A N 1
ATOM 2817 C CA . GLY A 1 354 ? -6.477 -10.249 70.322 1.00 40.91 354 GLY A CA 1
ATOM 2818 C C . GLY A 1 354 ? -5.708 -11.225 71.195 1.00 40.91 354 GLY A C 1
ATOM 2819 O O . GLY A 1 354 ? -6.285 -11.814 72.109 1.00 40.91 354 GLY A O 1
ATOM 2820 N N . PHE A 1 355 ? -4.431 -11.421 70.881 1.00 49.94 355 PHE A N 1
ATOM 2821 C CA . PHE A 1 355 ? -3.487 -11.910 71.866 1.00 49.94 355 PHE A CA 1
ATOM 2822 C C . PHE A 1 355 ? -3.538 -10.916 73.029 1.00 49.94 355 PHE A C 1
ATOM 2824 O O . PHE A 1 355 ? -3.151 -9.755 72.897 1.00 49.94 355 PHE A O 1
ATOM 2831 N N . ARG A 1 356 ? -4.141 -11.341 74.141 1.00 46.91 356 ARG A N 1
ATOM 2832 C CA . ARG A 1 356 ? -4.027 -10.647 75.418 1.00 46.91 356 ARG A CA 1
ATOM 2833 C C . ARG A 1 356 ? -2.747 -11.148 76.080 1.00 46.91 356 ARG A C 1
ATOM 2835 O O . ARG A 1 356 ? -2.746 -12.280 76.544 1.00 46.91 356 ARG A O 1
ATOM 2842 N N . ARG A 1 357 ? -1.790 -10.217 76.144 1.00 48.72 357 ARG A N 1
ATOM 2843 C CA . ARG A 1 357 ? -0.548 -10.157 76.932 1.00 48.72 357 ARG A CA 1
ATOM 2844 C C . ARG A 1 357 ? 0.519 -11.199 76.642 1.00 48.72 357 ARG A C 1
ATOM 2846 O O . ARG A 1 357 ? 0.273 -12.395 76.884 1.00 48.72 357 ARG A O 1
#

Secondary structure (DSSP, 8-state):
--HHHHHHHHHHH-GGGGGGS-GGG--HHHHHHHHHH-GGGGGGS-GGG--HHHHHHHHHH-GGGGGGS-HHHHHHHHHHHHHH-TTHHHHS-TTT--HHHHHHHHHH-GGGGGGS-GGG--HHHHHHHHHH---SSGGGGGGGGG---HHHHHHHHHHHTTTS-HHHHHHTS-TTT--HHHHHHHHHH-GGGGGGS-TTT--HHHHHHHHHHHGGGGG-STTS-GGG--HHHHHHT--TT-HHHHHHS-GGG--HHHHHHHHHH-HHHHHH-GGGS-HHHHHSSSHHHHHHHHHHHHS----HHHHHHHHTT-EEEEEEEEETTEEEEEEEEEEETTTTEEEEEEPP---------

Radius of gyration: 38.08 Å; chains: 1; bounding box: 72×35×132 Å

Sequence (357 aa):
MTQEKKDRETIRENPSYFLSLPPERKTENVCWEAVNADAENIRHVDEGTLTYEIVGIALSSKPEVLREIPHEALKNLLPYILNDNDEMLATLPKDVLTADLYHAIVKENGHNLQHVPEGMKTPELCRTAFFSTQDLGFDHCAILNYIPYPEVCLEGLKDSINSLDAIDLAHTLRPEVINKEIAGFLVGHDGCCLSCIPVHLQTEELAMQAVSVSGNQALSYTTVREDLKTEKVYLAGMGKDSFQSYLHIPEQKRTPEICLVAEKLYPQLFEKRPEVIPEHVKKGCNIYTLSKTLEGATGKKYDVEEVKRLYNGGTLRADRFITPGGTLRNQKVYFDKEKKEFSFKPLKQEKRKGFRR

Foldseek 3Di:
DDPLVVLLVVCLVPLCVLVVDDPVSCALSNLQSSCLNPLLCVLVRDLVSDDLNSVLSSCVVPLACLVSHDPVSLLPRVLVSCVVPVVSLVVHDPVNCDLSSLLSNLLSALVNLQSDPPVSDDLVSLLSSLVSDPDPDPCSLLSQQSDQALVSLVVSCVVCVVPDQLLSSLVSHDLNSDDLVNLQVSLQSALLCLLSHPQVNQDLVSLLSSLLHHALLSVLDPSRDPVSLAPVSLLSNDDLPCLVNLVSNPQVRCDLLNVQSSCVSCVVCCVVCVPSHDPCSVPDLDLNVQQVQFCVFQVDHDDSVQSVCQLVFHWDFGQWGQDPVGIDGGWIWHADSVVRDIDTDHDDPPPPPPPDD